Protein AF-0000000080411031 (afdb_homodimer)

Secondary structure (DSSP, 8-state):
--HHHHHHHHHHHHHHTT---EEEE-SSEEEEEEE---TTS---EEEEEEESSSSEEEEEEEEEEEPPTTS-HHHHHHHHHHHHHH-SS-EEEE-TTSEEEEEEEEETTS---HHHHHHHHHHHHHHHHHHHHHHHHHHHH--/--HHHHHHHHHHHHHHTT---EEEE-SSEEEEEEE---TTS---EEEEEEESSSSEEEEEEEEEEEPPTTS-HHHHHHHHHHHHHH-SS-EEEE-TTSEEEEEEEEETTS---HHHHHHHHHHHHHHHHHHHHHHHHHHHH--

Nearest PDB structures (foldseek):
  1s28-assembly1_A  TM=6.704E-01  e=1.302E-03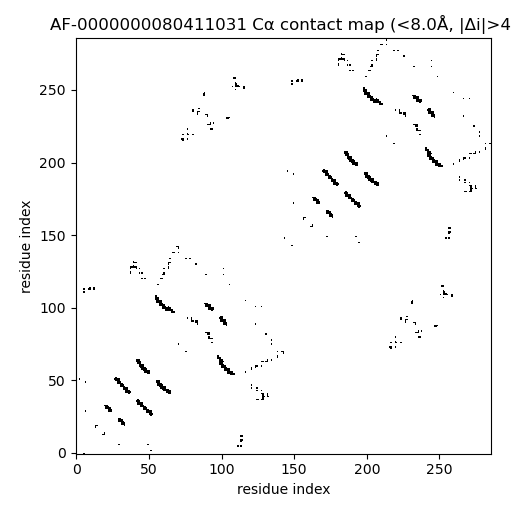  Pseudomonas savastanoi pv. phaseolicola
  3blc-assembly1_A  TM=6.682E-01  e=3.104E+00  Escherichia coli K-12
  3bs6-assembly1_A  TM=3.814E-01  e=1.257E+00  Escherichia coli
  6al2-assembly2_B  TM=3.611E-01  e=1.917E+00  Escherichia coli
  1s28-assembly1_A  TM=6.700E-01  e=1.302E-03  Pseudomonas savastanoi pv. phaseolicola

Foldseek 3Di:
DAQVVQVVQLVVVCVVVVHDWDWDDDPFWIKTWDWDADPLGFTFIWMWIQTNPAQKIKIKRWQLDADDPVDDVVVVVVLQVVLCVVDDFWHWDQDPRRGIMIMGMDRCVVHGDSVVVVVVSVVVSVVSSVSSVVVVVVNVVVD/DAQVVQVVQLVVVCVVVVHDWDWDDDPFWIKTWDWDADPLGFTFIWMWIQTNPAQKIKIKRWQLDADDPVDDVVVVVVLQVVLCVVDDFWHWDQDPRRGIMIMGMDRCVVHGDSVVVVVVSVVVSVVSSVSSVVVVVVNVVVD

Radius of gyration: 19.57 Å; Cα contacts (8 Å, |Δi|>4): 511; chains: 2; bounding box: 50×51×42 Å

pLDDT: mean 96.45, std 3.21, range [69.19, 98.81]

Structure (mmCIF, N/CA/C/O backbone):
data_AF-0000000080411031-model_v1
#
loop_
_entity.id
_entity.type
_entity.pdbx_description
1 polymer 'YbjN domain-containing protein'
#
loop_
_atom_site.group_PDB
_atom_site.id
_atom_site.type_symbol
_atom_site.label_atom_id
_atom_site.label_alt_id
_atom_site.label_comp_id
_atom_site.label_asym_id
_atom_site.label_entity_id
_atom_site.label_seq_id
_atom_site.pdbx_PDB_ins_code
_atom_site.Cartn_x
_atom_site.Cartn_y
_atom_site.Cartn_z
_atom_site.occupancy
_atom_site.B_iso_or_equiv
_atom_site.auth_seq_id
_atom_site.auth_comp_id
_atom_site.auth_asym_id
_atom_site.auth_atom_id
_atom_site.pdbx_PDB_model_num
ATOM 1 N N . MET A 1 1 ? 1.918 24.797 2.49 1 88.94 1 MET A N 1
ATOM 2 C CA . MET A 1 1 ? 3.262 24.828 1.922 1 88.94 1 MET A CA 1
ATOM 3 C C . MET A 1 1 ? 3.234 24.469 0.44 1 88.94 1 MET A C 1
ATOM 5 O O . MET A 1 1 ? 2.531 23.547 0.034 1 88.94 1 MET A O 1
ATOM 9 N N . ASN A 1 2 ? 3.857 25.219 -0.379 1 94.19 2 ASN A N 1
ATOM 10 C CA . ASN A 1 2 ? 3.898 24.891 -1.799 1 94.19 2 ASN A CA 1
ATOM 11 C C . ASN A 1 2 ? 4.98 23.859 -2.102 1 94.19 2 ASN A C 1
ATOM 13 O O . ASN A 1 2 ? 5.691 23.422 -1.198 1 94.19 2 ASN A O 1
ATOM 17 N N . PHE A 1 3 ? 5.07 23.375 -3.336 1 96.81 3 PHE A N 1
ATOM 18 C CA . PHE A 1 3 ? 5.949 22.281 -3.746 1 96.81 3 PHE A CA 1
ATOM 19 C C . PHE A 1 3 ? 7.402 22.609 -3.412 1 96.81 3 PHE A C 1
ATOM 21 O O . PHE A 1 3 ? 8.094 21.797 -2.779 1 96.81 3 PHE A O 1
ATOM 28 N N . GLU A 1 4 ? 7.875 23.75 -3.785 1 96.38 4 GLU A N 1
ATOM 29 C CA . GLU A 1 4 ? 9.266 24.156 -3.574 1 96.38 4 GLU A CA 1
ATOM 30 C C . GLU A 1 4 ? 9.617 24.172 -2.088 1 96.38 4 GLU A C 1
ATOM 32 O O . GLU A 1 4 ? 10.688 23.719 -1.691 1 96.38 4 GLU A O 1
ATOM 37 N N . GLU A 1 5 ? 8.711 24.656 -1.339 1 97.25 5 GLU A N 1
ATOM 38 C CA . GLU A 1 5 ? 8.914 24.719 0.105 1 97.25 5 GLU A CA 1
ATOM 39 C C . GLU A 1 5 ? 9.031 23.328 0.707 1 97.25 5 GLU A C 1
ATOM 41 O O . GLU A 1 5 ? 9.844 23.094 1.609 1 97.25 5 GLU A O 1
ATOM 46 N N . LYS A 1 6 ? 8.18 22.422 0.245 1 97.56 6 LYS A N 1
ATOM 47 C CA . LYS A 1 6 ? 8.219 21.047 0.739 1 97.56 6 LYS A CA 1
ATOM 48 C C . LYS A 1 6 ? 9.562 20.406 0.434 1 97.56 6 LYS A C 1
ATOM 50 O O . LYS A 1 6 ? 10.18 19.797 1.315 1 97.56 6 LYS A O 1
ATOM 55 N N . VAL A 1 7 ? 9.984 20.516 -0.776 1 98.06 7 VAL A N 1
ATOM 56 C CA . VAL A 1 7 ? 11.234 19.906 -1.211 1 98.06 7 VAL A CA 1
ATOM 57 C C . VAL A 1 7 ? 12.398 20.516 -0.443 1 98.06 7 VAL A C 1
ATOM 59 O O . VAL A 1 7 ? 13.281 19.797 0.04 1 98.06 7 VAL A O 1
ATOM 62 N N . GLU A 1 8 ? 12.375 21.844 -0.296 1 97.81 8 GLU A N 1
ATOM 63 C CA . GLU A 1 8 ? 13.445 22.531 0.424 1 97.81 8 GLU A CA 1
ATOM 64 C C . GLU A 1 8 ? 13.461 22.125 1.896 1 97.81 8 GLU A C 1
ATOM 66 O O . GLU A 1 8 ? 14.531 22 2.496 1 97.81 8 GLU A O 1
ATOM 71 N N . SER A 1 9 ? 12.297 22 2.432 1 98.12 9 SER A N 1
ATOM 72 C CA . SER A 1 9 ? 12.211 21.547 3.818 1 98.12 9 SER A CA 1
ATOM 73 C C . SER A 1 9 ? 12.797 20.156 3.99 1 98.12 9 SER A C 1
ATOM 75 O O . SER A 1 9 ? 13.461 19.875 4.988 1 98.12 9 SER A O 1
ATOM 77 N N . PHE A 1 10 ? 12.516 19.297 3.049 1 98.25 10 PHE A N 1
ATOM 78 C CA . PHE A 1 10 ? 13.07 17.938 3.109 1 98.25 10 PHE A CA 1
ATOM 79 C C . PHE A 1 10 ? 14.586 17.969 2.982 1 98.25 10 PHE A C 1
ATOM 81 O O . PHE A 1 10 ? 15.289 17.312 3.744 1 98.25 10 PHE A O 1
ATOM 88 N N . LYS A 1 11 ? 15.078 18.75 2.078 1 97.38 11 LYS A N 1
ATOM 89 C CA . LYS A 1 11 ? 16.516 18.906 1.886 1 97.38 11 LYS A CA 1
ATOM 90 C C . LYS A 1 11 ? 17.203 19.391 3.166 1 97.38 11 LYS A C 1
ATOM 92 O O . LYS A 1 11 ? 18.266 18.875 3.539 1 97.38 11 LYS A O 1
ATOM 97 N N . ALA A 1 12 ? 16.594 20.328 3.748 1 97.62 12 ALA A N 1
ATOM 98 C CA . ALA A 1 12 ? 17.141 20.875 4.98 1 97.62 12 ALA A CA 1
ATOM 99 C C . ALA A 1 12 ? 17.219 19.812 6.074 1 97.62 12 ALA A C 1
ATOM 101 O O . ALA A 1 12 ? 18.203 19.75 6.816 1 97.62 12 ALA A O 1
ATOM 102 N N . LEU A 1 13 ? 16.188 19.016 6.164 1 98.06 13 LEU A N 1
ATOM 103 C CA . LEU A 1 13 ? 16.156 17.969 7.168 1 98.06 13 LEU A CA 1
ATOM 104 C C . LEU A 1 13 ? 17.281 16.953 6.93 1 98.06 13 LEU A C 1
ATOM 106 O O . LEU A 1 13 ? 17.984 16.562 7.867 1 98.06 13 LEU A O 1
ATOM 110 N N . VAL A 1 14 ? 17.391 16.469 5.684 1 96.25 14 VAL A N 1
ATOM 111 C CA . VAL A 1 14 ? 18.375 15.445 5.379 1 96.25 14 VAL A CA 1
ATOM 112 C C . VAL A 1 14 ? 19.781 15.992 5.605 1 96.25 14 VAL A C 1
ATOM 114 O O . VAL A 1 14 ? 20.672 15.273 6.055 1 96.25 14 VAL A O 1
ATOM 117 N N . ALA A 1 15 ? 20 17.266 5.301 1 95.62 15 ALA A N 1
ATOM 118 C CA . ALA A 1 15 ? 21.266 17.922 5.59 1 95.62 15 ALA A CA 1
ATOM 119 C C . ALA A 1 15 ? 21.531 17.984 7.094 1 95.62 15 ALA A C 1
ATOM 121 O O . ALA A 1 15 ? 22.641 17.703 7.547 1 95.62 15 ALA A O 1
ATOM 122 N N . GLU A 1 16 ? 20.562 18.328 7.789 1 97.06 16 GLU A N 1
ATOM 123 C CA . GLU A 1 16 ? 20.656 18.406 9.242 1 97.06 16 GLU A CA 1
ATOM 124 C C . GLU A 1 16 ? 21.047 17.047 9.836 1 97.06 16 GLU A C 1
ATOM 126 O O . GLU A 1 16 ? 21.781 16.984 10.828 1 97.06 16 GLU A O 1
ATOM 131 N N . ARG A 1 17 ? 20.547 16.031 9.25 1 95.31 17 ARG A N 1
ATOM 132 C CA . ARG A 1 17 ? 20.797 14.68 9.742 1 95.31 17 ARG A CA 1
ATOM 133 C C . ARG A 1 17 ? 22.062 14.102 9.133 1 95.31 17 ARG A C 1
ATOM 135 O O . ARG A 1 17 ? 22.375 12.922 9.328 1 95.31 17 ARG A O 1
ATOM 142 N N . ASN A 1 18 ? 22.781 14.812 8.32 1 94.75 18 ASN A N 1
ATOM 143 C CA . ASN A 1 18 ? 24.031 14.422 7.668 1 94.75 18 ASN A CA 1
ATOM 144 C C . ASN A 1 18 ? 23.844 13.188 6.789 1 94.75 18 ASN A C 1
ATOM 146 O O . ASN A 1 18 ? 24.688 12.289 6.781 1 94.75 18 ASN A O 1
ATOM 150 N N . MET A 1 19 ? 22.656 13.156 6.168 1 94.19 19 MET A N 1
ATOM 151 C CA . MET A 1 19 ? 22.391 12.094 5.207 1 94.19 19 MET A CA 1
ATOM 152 C C . MET A 1 19 ? 22.719 12.539 3.789 1 94.19 19 MET A C 1
ATOM 154 O O . MET A 1 19 ? 22.594 13.727 3.459 1 94.19 19 MET A O 1
ATOM 158 N N . THR A 1 20 ? 23.188 11.625 3.057 1 91.62 20 THR A N 1
ATOM 159 C CA . THR A 1 20 ? 23.578 11.945 1.692 1 91.62 20 THR A CA 1
ATOM 160 C C . THR A 1 20 ? 22.625 11.32 0.685 1 91.62 20 THR A C 1
ATOM 162 O O . THR A 1 20 ? 22.453 10.102 0.65 1 91.62 20 THR A O 1
ATOM 165 N N . PHE A 1 21 ? 21.969 12.102 -0.071 1 96.31 21 PHE A N 1
ATOM 166 C CA . PHE A 1 21 ? 21.109 11.688 -1.171 1 96.31 21 PHE A CA 1
ATOM 167 C C . PHE A 1 21 ? 21.594 12.258 -2.492 1 96.31 21 PHE A C 1
ATOM 169 O O . PHE A 1 21 ? 22.094 13.391 -2.541 1 96.31 21 PHE A O 1
ATOM 176 N N . LYS A 1 22 ? 21.562 11.414 -3.449 1 97.56 22 LYS A N 1
ATOM 177 C CA . LYS A 1 22 ? 21.672 11.961 -4.801 1 97.56 22 LYS A CA 1
ATOM 178 C C . LYS A 1 22 ? 20.344 12.578 -5.246 1 97.56 22 LYS A C 1
ATOM 180 O O . LYS A 1 22 ? 19.312 11.906 -5.262 1 97.56 22 LYS A O 1
ATOM 185 N N . GLU A 1 23 ? 20.375 13.766 -5.566 1 97.62 23 GLU A N 1
ATOM 186 C CA . GLU A 1 23 ? 19.172 14.477 -6 1 97.62 23 GLU A CA 1
ATOM 187 C C . GLU A 1 23 ? 19.078 14.523 -7.52 1 97.62 23 GLU A C 1
ATOM 189 O O . GLU A 1 23 ? 20.078 14.719 -8.203 1 97.62 23 GLU A O 1
ATOM 194 N N . SER A 1 24 ? 17.938 14.266 -7.98 1 98 24 SER A N 1
ATOM 195 C CA . SER A 1 24 ? 17.672 14.422 -9.406 1 98 24 SER A CA 1
ATOM 196 C C . SER A 1 24 ? 16.312 15.062 -9.648 1 98 24 SER A C 1
ATOM 198 O O . SER A 1 24 ? 15.438 15.023 -8.781 1 98 24 SER A O 1
ATOM 200 N N . GLU A 1 25 ? 16.203 15.727 -10.836 1 97.25 25 GLU A N 1
ATOM 201 C CA . GLU A 1 25 ? 14.953 16.406 -11.188 1 97.25 25 GLU A CA 1
ATOM 202 C C . GLU A 1 25 ? 14.539 16.094 -12.625 1 97.25 25 GLU A C 1
ATOM 204 O O . GLU A 1 25 ? 15.383 16.062 -13.523 1 97.25 25 GLU A O 1
ATOM 209 N N . THR A 1 26 ? 13.383 15.758 -12.742 1 97.25 26 THR A N 1
ATOM 210 C CA . THR A 1 26 ? 12.773 15.625 -14.062 1 97.25 26 THR A CA 1
ATOM 211 C C . THR A 1 26 ? 11.641 16.625 -14.242 1 97.25 26 THR A C 1
ATOM 213 O O . THR A 1 26 ? 11.422 17.484 -13.383 1 97.25 26 THR A O 1
ATOM 216 N N . GLU A 1 27 ? 10.93 16.516 -15.344 1 97.19 27 GLU A N 1
ATOM 217 C CA . GLU A 1 27 ? 9.789 17.391 -15.602 1 97.19 27 GLU A CA 1
ATOM 218 C C . GLU A 1 27 ? 8.664 17.141 -14.602 1 97.19 27 GLU A C 1
ATOM 220 O O . GLU A 1 27 ? 7.914 18.062 -14.266 1 97.19 27 GLU A O 1
ATOM 225 N N . THR A 1 28 ? 8.727 15.906 -14.008 1 97.44 28 THR A N 1
ATOM 226 C CA . THR A 1 28 ? 7.539 15.555 -13.234 1 97.44 28 THR A CA 1
ATOM 227 C C . THR A 1 28 ? 7.895 15.328 -11.766 1 97.44 28 THR A C 1
ATOM 229 O O . THR A 1 28 ? 7.02 15.336 -10.898 1 97.44 28 THR A O 1
ATOM 232 N N . HIS A 1 29 ? 9.188 15.109 -11.469 1 98.31 29 HIS A N 1
ATOM 233 C CA . HIS A 1 29 ? 9.516 14.742 -10.102 1 98.31 29 HIS A CA 1
ATOM 234 C C . HIS A 1 29 ? 10.844 15.367 -9.664 1 98.31 29 HIS A C 1
ATOM 236 O O . HIS A 1 29 ? 11.695 15.664 -10.508 1 98.31 29 HIS A O 1
ATOM 242 N N . VAL A 1 30 ? 10.898 15.617 -8.422 1 98.69 30 VAL A N 1
ATOM 243 C CA . VAL A 1 30 ? 12.188 15.727 -7.738 1 98.69 30 VAL A CA 1
ATOM 244 C C . VAL A 1 30 ? 12.438 14.469 -6.906 1 98.69 30 VAL A C 1
ATOM 246 O O . VAL A 1 30 ? 11.594 14.078 -6.09 1 98.69 30 VAL A O 1
ATOM 249 N N . THR A 1 31 ? 13.531 13.875 -7.113 1 98.62 31 THR A N 1
ATOM 250 C CA . THR A 1 31 ? 13.789 12.57 -6.508 1 98.62 31 THR A CA 1
ATOM 251 C C . THR A 1 31 ? 15.078 12.602 -5.688 1 98.62 31 THR A C 1
ATOM 253 O O . THR A 1 31 ? 16.047 13.242 -6.082 1 98.62 31 THR A O 1
ATOM 256 N N . PHE A 1 32 ? 15.055 11.953 -4.59 1 98.44 32 PHE A N 1
ATOM 257 C CA . PHE A 1 32 ? 16.203 11.719 -3.721 1 98.44 32 PHE A CA 1
ATOM 258 C C . PHE A 1 32 ? 16.516 10.227 -3.637 1 98.44 32 PHE A C 1
ATOM 260 O O . PHE A 1 32 ? 15.656 9.422 -3.291 1 98.44 32 PHE A O 1
ATOM 267 N N . LEU A 1 33 ? 17.766 9.867 -3.949 1 97.81 33 LEU A N 1
ATOM 268 C CA . LEU A 1 33 ? 18.172 8.469 -3.984 1 97.81 33 LEU A CA 1
ATOM 269 C C . LEU A 1 33 ? 19.344 8.219 -3.037 1 97.81 33 LEU A C 1
ATOM 271 O O . LEU A 1 33 ? 20.266 9.039 -2.953 1 97.81 33 LEU A O 1
ATOM 275 N N . THR A 1 34 ? 19.25 7.219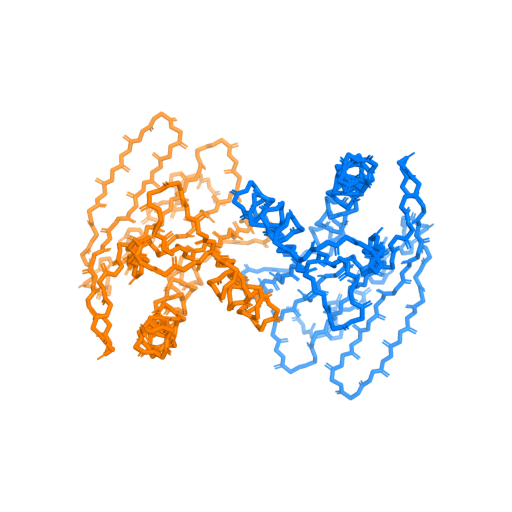 -2.301 1 96 34 THR A N 1
ATOM 276 C CA . THR A 1 34 ? 20.406 6.738 -1.544 1 96 34 THR A CA 1
ATOM 277 C C . THR A 1 34 ? 20.469 5.211 -1.556 1 96 34 THR A C 1
ATOM 279 O O . THR A 1 34 ? 19.484 4.551 -1.898 1 96 34 THR A O 1
ATOM 282 N N . ARG A 1 35 ? 21.625 4.66 -1.421 1 94.31 35 ARG A N 1
ATOM 283 C CA . ARG A 1 35 ? 21.828 3.219 -1.318 1 94.31 35 ARG A CA 1
ATOM 284 C C . ARG A 1 35 ? 22.484 2.855 0.011 1 94.31 35 ARG A C 1
ATOM 286 O O . ARG A 1 35 ? 23.453 3.49 0.426 1 94.31 35 ARG A O 1
ATOM 293 N N . GLU A 1 36 ? 21.828 2.037 0.648 1 87.81 36 GLU A N 1
ATOM 294 C CA . GLU A 1 36 ? 22.391 1.517 1.891 1 87.81 36 GLU A CA 1
ATOM 295 C C . GLU A 1 36 ? 22.281 -0.005 1.95 1 87.81 36 GLU A C 1
ATOM 297 O O . GLU A 1 36 ? 21.438 -0.598 1.278 1 87.81 36 GLU A O 1
ATOM 302 N N . THR A 1 37 ? 23.25 -0.579 2.676 1 93 37 THR A N 1
ATOM 303 C CA . THR A 1 37 ? 23.203 -2.02 2.895 1 93 37 THR A CA 1
ATOM 304 C C . THR A 1 37 ? 22.484 -2.348 4.207 1 93 37 THR A C 1
ATOM 306 O O . THR A 1 37 ? 22.766 -1.731 5.238 1 93 37 THR A O 1
ATOM 309 N N . THR A 1 38 ? 21.531 -3.299 4.086 1 92.62 38 THR A N 1
ATOM 310 C CA . THR A 1 38 ? 20.812 -3.707 5.285 1 92.62 38 THR A CA 1
ATOM 311 C C . THR A 1 38 ? 21.609 -4.746 6.07 1 92.62 38 THR A C 1
ATOM 313 O O . THR A 1 38 ? 22.625 -5.25 5.586 1 92.62 38 THR A O 1
ATOM 316 N N . LYS A 1 39 ? 21.109 -5.102 7.234 1 91.44 39 LYS A N 1
ATOM 317 C CA . LYS A 1 39 ? 21.75 -6.074 8.102 1 91.44 39 LYS A CA 1
ATOM 318 C C . LYS A 1 39 ? 21.828 -7.445 7.438 1 91.44 39 LYS A C 1
ATOM 320 O O . LYS A 1 39 ? 22.812 -8.164 7.59 1 91.44 39 LYS A O 1
ATOM 325 N N . SER A 1 40 ? 20.797 -7.805 6.68 1 91.06 40 SER A N 1
ATOM 326 C CA . SER A 1 40 ? 20.75 -9.117 6.039 1 91.06 40 SER A CA 1
ATOM 327 C C . SER A 1 40 ? 21.531 -9.125 4.734 1 91.06 40 SER A C 1
ATOM 329 O O . SER A 1 40 ? 21.641 -10.156 4.066 1 91.06 40 SER A O 1
ATOM 331 N N . GLY A 1 41 ? 22.062 -7.961 4.332 1 90.94 41 GLY A N 1
ATOM 332 C CA . GLY A 1 41 ? 22.906 -7.891 3.15 1 90.94 41 GLY A CA 1
ATOM 333 C C . GLY A 1 41 ? 22.188 -7.355 1.93 1 90.94 41 GLY A C 1
ATOM 334 O O . GLY A 1 41 ? 22.781 -7.234 0.855 1 90.94 41 GLY A O 1
ATOM 335 N N . ALA A 1 42 ? 20.922 -7.039 2.078 1 91.38 42 ALA A N 1
ATOM 336 C CA . ALA A 1 42 ? 20.219 -6.391 0.975 1 91.38 42 ALA A CA 1
ATOM 337 C C . ALA A 1 42 ? 20.812 -5.02 0.672 1 91.38 42 ALA A C 1
ATOM 339 O O . ALA A 1 42 ? 21.25 -4.312 1.582 1 91.38 42 ALA A O 1
ATOM 340 N N . GLN A 1 43 ? 20.844 -4.602 -0.613 1 93.5 43 GLN A N 1
ATOM 341 C CA . GLN A 1 43 ? 21.312 -3.283 -1.022 1 93.5 43 GLN A CA 1
ATOM 342 C C . GLN A 1 43 ? 20.266 -2.559 -1.854 1 93.5 43 GLN A C 1
ATOM 344 O O . GLN A 1 43 ? 20.531 -2.141 -2.982 1 93.5 43 GLN A O 1
ATOM 349 N N . PRO A 1 44 ? 19.141 -2.352 -1.242 1 96.62 44 PRO A N 1
ATOM 350 C CA . PRO A 1 44 ? 18.125 -1.65 -2.016 1 96.62 44 PRO A CA 1
ATOM 351 C C . PRO A 1 44 ? 18.5 -0.204 -2.328 1 96.62 44 PRO A C 1
ATOM 353 O O . PRO A 1 44 ? 19.25 0.417 -1.572 1 96.62 44 PRO A O 1
ATOM 356 N N . VAL A 1 45 ? 18.047 0.275 -3.459 1 96.56 45 VAL A N 1
ATOM 357 C CA . VAL A 1 45 ? 18.078 1.708 -3.734 1 96.56 45 VAL A CA 1
ATOM 358 C C . VAL A 1 45 ? 16.844 2.371 -3.121 1 96.56 45 VAL A C 1
ATOM 360 O O . VAL A 1 45 ? 15.711 2.096 -3.531 1 96.56 45 VAL A O 1
ATOM 363 N N . MET A 1 46 ? 17.078 3.236 -2.139 1 97.25 46 MET A N 1
ATOM 364 C CA . MET A 1 46 ? 15.977 3.998 -1.548 1 97.25 46 MET A CA 1
ATOM 365 C C . MET A 1 46 ? 15.68 5.25 -2.367 1 97.25 46 MET A C 1
ATOM 367 O O . MET A 1 46 ? 16.578 6.035 -2.66 1 97.25 46 MET A O 1
ATOM 371 N N . ILE A 1 47 ? 14.43 5.391 -2.717 1 98.12 47 ILE A N 1
ATOM 372 C CA . ILE A 1 47 ? 14.016 6.504 -3.561 1 98.12 47 ILE A CA 1
ATOM 373 C C . ILE A 1 47 ? 12.867 7.262 -2.887 1 98.12 47 ILE A C 1
ATOM 375 O O . ILE A 1 47 ? 11.883 6.66 -2.465 1 98.12 47 ILE A O 1
ATOM 379 N N . ILE A 1 48 ? 12.992 8.477 -2.748 1 98.5 48 ILE A N 1
ATOM 380 C CA . ILE A 1 48 ? 11.93 9.391 -2.352 1 98.5 48 ILE A CA 1
ATOM 381 C C . ILE A 1 48 ? 11.633 10.367 -3.486 1 98.5 48 ILE A C 1
ATOM 383 O O . ILE A 1 48 ? 12.5 11.156 -3.871 1 98.5 48 ILE A O 1
ATOM 387 N N . ALA A 1 49 ? 10.445 10.312 -3.998 1 98.56 49 ALA A N 1
ATOM 388 C CA . ALA A 1 49 ? 10.102 11.125 -5.16 1 98.56 49 ALA A CA 1
ATOM 389 C C . ALA A 1 49 ? 8.93 12.055 -4.852 1 98.56 49 ALA A C 1
ATOM 391 O O . ALA A 1 49 ? 7.84 11.586 -4.5 1 98.56 49 ALA A O 1
ATOM 392 N N . PHE A 1 50 ? 9.148 13.344 -4.984 1 98.69 50 PHE A N 1
ATOM 393 C CA . PHE A 1 50 ? 8.094 14.336 -4.867 1 98.69 50 PHE A CA 1
ATOM 394 C C . PHE A 1 50 ? 7.484 14.648 -6.234 1 98.69 50 PHE A C 1
ATOM 396 O O . PHE A 1 50 ? 8.203 15 -7.172 1 98.69 50 PHE A O 1
ATOM 403 N N . ASN A 1 51 ? 6.227 14.477 -6.301 1 98.06 51 ASN A N 1
ATOM 404 C CA . ASN A 1 51 ? 5.527 14.727 -7.559 1 98.06 51 ASN A CA 1
ATOM 405 C C . ASN A 1 51 ? 5.223 16.219 -7.742 1 98.06 51 ASN A C 1
ATOM 407 O O . ASN A 1 51 ? 4.688 16.859 -6.84 1 98.06 51 ASN A O 1
ATOM 411 N N . LYS A 1 52 ? 5.543 16.766 -8.906 1 97 52 LYS A N 1
ATOM 412 C CA . LYS A 1 52 ? 5.375 18.188 -9.172 1 97 52 LYS A CA 1
ATOM 413 C C . LYS A 1 52 ? 3.908 18.531 -9.43 1 97 52 LYS A C 1
ATOM 415 O O . LYS A 1 52 ? 3.496 19.672 -9.273 1 97 52 LYS A O 1
ATOM 420 N N . LYS A 1 53 ? 3.123 17.562 -9.883 1 96.56 53 LYS A N 1
ATOM 421 C CA . LYS A 1 53 ? 1.769 17.812 -10.359 1 96.56 53 LYS A CA 1
ATOM 422 C C . LYS A 1 53 ? 0.73 17.375 -9.328 1 96.56 53 LYS A C 1
ATOM 424 O O . LYS A 1 53 ? -0.399 17.875 -9.328 1 96.56 53 LYS A O 1
ATOM 429 N N . THR A 1 54 ? 1.083 16.344 -8.539 1 95.25 54 THR A N 1
ATOM 430 C CA . THR A 1 54 ? 0.178 15.852 -7.504 1 95.25 54 THR A CA 1
ATOM 431 C C . THR A 1 54 ? 0.762 16.094 -6.117 1 95.25 54 THR A C 1
ATOM 433 O O . THR A 1 54 ? 1.919 16.5 -5.984 1 95.25 54 THR A O 1
ATOM 436 N N . THR A 1 55 ? -0.07 15.93 -5.094 1 94.81 55 THR A N 1
ATOM 437 C CA . THR A 1 55 ? 0.35 16.172 -3.715 1 94.81 55 THR A CA 1
ATOM 438 C C . THR A 1 55 ? 0.754 14.859 -3.041 1 94.81 55 THR A C 1
ATOM 440 O O . THR 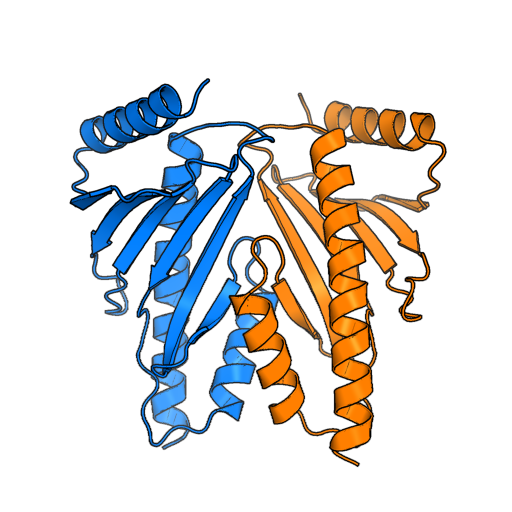A 1 55 ? 0.308 14.562 -1.931 1 94.81 55 THR A O 1
ATOM 443 N N . ASP A 1 56 ? 1.573 14.078 -3.643 1 96.88 56 ASP A N 1
ATOM 444 C CA . ASP A 1 56 ? 2.018 12.828 -3.027 1 96.88 56 ASP A CA 1
ATOM 445 C C . ASP A 1 56 ? 3.541 12.719 -3.049 1 96.88 56 ASP A C 1
ATOM 447 O O . ASP A 1 56 ? 4.203 13.359 -3.863 1 96.88 56 ASP A O 1
ATOM 451 N N . ALA A 1 57 ? 4.078 12.102 -2.158 1 98.12 57 ALA A N 1
ATOM 452 C CA . ALA A 1 57 ? 5.445 11.586 -2.162 1 98.12 57 ALA A CA 1
ATOM 453 C C . ALA A 1 57 ? 5.461 10.07 -2.357 1 98.12 57 ALA A C 1
ATOM 455 O O . ALA A 1 57 ? 4.754 9.336 -1.656 1 98.12 57 ALA A O 1
ATOM 456 N N . GLU A 1 58 ? 6.219 9.641 -3.326 1 98.19 58 GLU A N 1
ATOM 457 C CA . GLU A 1 58 ? 6.371 8.211 -3.584 1 98.19 58 GLU A CA 1
ATOM 458 C C . GLU A 1 58 ? 7.695 7.691 -3.041 1 98.19 58 GLU A C 1
ATOM 460 O O . GLU A 1 58 ? 8.742 8.297 -3.258 1 98.19 58 GLU A O 1
ATOM 465 N N . LEU A 1 59 ? 7.641 6.617 -2.293 1 98.44 59 LEU A N 1
ATOM 466 C CA . LEU A 1 59 ? 8.812 5.984 -1.699 1 98.44 59 LEU A CA 1
ATOM 467 C C . LEU A 1 59 ? 9.016 4.582 -2.264 1 98.44 59 LEU A C 1
ATOM 469 O O . LEU A 1 59 ? 8.055 3.832 -2.434 1 98.44 59 LEU A O 1
ATOM 473 N N . TYR A 1 60 ? 10.281 4.289 -2.529 1 98 60 TYR A N 1
ATOM 474 C CA . TYR A 1 60 ? 10.609 2.955 -3.016 1 98 60 TYR A CA 1
ATOM 475 C C . TYR A 1 60 ? 11.859 2.416 -2.328 1 98 60 TYR A C 1
ATOM 477 O O . TYR A 1 60 ? 12.781 3.176 -2.01 1 98 60 TYR A O 1
ATOM 485 N N . ALA A 1 61 ? 11.883 1.197 -2.037 1 97.88 61 ALA A N 1
ATOM 486 C CA . ALA A 1 61 ? 13.086 0.382 -1.914 1 97.88 61 ALA A CA 1
ATOM 487 C C . ALA A 1 61 ? 13.227 -0.575 -3.096 1 97.88 61 ALA A C 1
ATOM 489 O O . ALA A 1 61 ? 12.641 -1.66 -3.094 1 97.88 61 ALA A O 1
ATOM 490 N N . ALA A 1 62 ? 13.977 -0.159 -4.043 1 97 62 ALA A N 1
ATOM 491 C CA . ALA A 1 62 ? 14.102 -0.925 -5.281 1 97 62 ALA A CA 1
ATOM 492 C C . ALA A 1 62 ? 15.227 -1.955 -5.172 1 97 62 ALA A C 1
ATOM 494 O O . ALA A 1 62 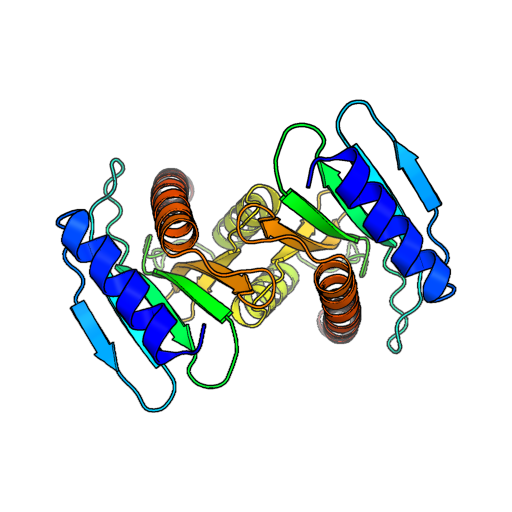? 16.219 -1.731 -4.477 1 97 62 ALA A O 1
ATOM 495 N N . THR A 1 63 ? 15.055 -3.076 -5.906 1 96.56 63 THR A N 1
ATOM 496 C CA . THR A 1 63 ? 16.062 -4.137 -6.012 1 96.56 63 THR A CA 1
ATOM 497 C C . THR A 1 63 ? 16.453 -4.652 -4.633 1 96.56 63 THR A C 1
ATOM 499 O O . THR A 1 63 ? 17.625 -4.777 -4.324 1 96.56 63 THR A O 1
ATOM 502 N N . VAL A 1 64 ? 15.453 -4.887 -3.834 1 98.12 64 VAL A N 1
ATOM 503 C CA . VAL A 1 64 ? 15.688 -5.484 -2.523 1 98.12 64 VAL A CA 1
ATOM 504 C C . VAL A 1 64 ? 16.422 -6.809 -2.684 1 98.12 64 VAL A C 1
ATOM 506 O O . VAL A 1 64 ? 17.375 -7.094 -1.947 1 98.12 64 VAL A O 1
ATOM 509 N N . THR A 1 65 ? 15.984 -7.609 -3.588 1 97.88 65 THR A N 1
ATOM 510 C CA . THR A 1 65 ? 16.625 -8.852 -4.004 1 97.88 65 THR A CA 1
ATOM 511 C C . THR A 1 65 ? 16.203 -9.219 -5.426 1 97.88 65 THR A C 1
ATOM 513 O O . THR A 1 65 ? 15.156 -8.789 -5.902 1 97.88 65 THR A O 1
ATOM 516 N N . HIS A 1 66 ? 17.062 -9.984 -6.098 1 97.88 66 HIS A N 1
ATOM 517 C CA . HIS A 1 66 ? 16.781 -10.531 -7.418 1 97.88 66 HIS A CA 1
ATOM 518 C C . HIS A 1 66 ? 16.359 -11.992 -7.328 1 97.88 66 HIS A C 1
ATOM 520 O O . HIS A 1 66 ? 17.031 -12.805 -6.68 1 97.88 66 HIS A O 1
ATOM 526 N N . VAL A 1 67 ? 15.203 -12.273 -7.902 1 98.25 67 VAL A N 1
ATOM 527 C CA . VAL A 1 67 ? 14.719 -13.656 -7.91 1 98.25 67 VAL A CA 1
ATOM 528 C C . VAL A 1 67 ? 15.484 -14.461 -8.961 1 98.25 67 VAL A C 1
ATOM 530 O O . VAL A 1 67 ? 15.43 -14.148 -10.156 1 98.25 67 VAL A O 1
ATOM 533 N N . PRO A 1 68 ? 16.125 -15.531 -8.516 1 97.31 68 PRO A N 1
ATOM 534 C CA . PRO A 1 68 ? 16.875 -16.344 -9.484 1 97.31 68 PRO A CA 1
ATOM 535 C C . PRO A 1 68 ? 15.977 -16.969 -10.539 1 97.31 68 PRO A C 1
ATOM 537 O O . PRO A 1 68 ? 14.82 -17.297 -10.258 1 97.31 68 PRO A O 1
ATOM 540 N N . ASP A 1 69 ? 16.547 -17.281 -11.68 1 95.38 69 ASP A N 1
ATOM 541 C CA . ASP A 1 69 ? 15.805 -17.828 -12.805 1 95.38 69 ASP A CA 1
ATOM 542 C C . ASP A 1 69 ? 15.242 -19.203 -12.477 1 95.38 69 ASP A C 1
ATOM 544 O O . ASP A 1 69 ? 14.188 -19.594 -13 1 95.38 69 ASP A O 1
ATOM 548 N N . TYR A 1 70 ? 15.938 -19.906 -11.641 1 95.19 70 TYR A N 1
ATOM 549 C CA . TYR A 1 70 ? 15.547 -21.281 -11.367 1 95.19 70 TYR A CA 1
ATOM 550 C C . TYR A 1 70 ? 14.375 -21.344 -10.391 1 95.19 70 TYR A C 1
ATOM 552 O O . TYR A 1 70 ? 13.75 -22.391 -10.219 1 95.19 70 TYR A O 1
ATOM 560 N N . VAL A 1 71 ? 14.023 -20.25 -9.766 1 96.75 71 VAL A N 1
ATOM 561 C CA . VAL A 1 71 ? 12.914 -20.203 -8.82 1 96.75 71 VAL A CA 1
ATOM 562 C C . VAL A 1 71 ? 11.617 -19.875 -9.562 1 96.75 71 VAL A C 1
ATOM 564 O O . VAL A 1 71 ? 11.539 -18.875 -10.281 1 96.75 71 VAL A O 1
ATOM 567 N N . GLU A 1 72 ? 10.656 -20.688 -9.352 1 95.88 72 GLU A N 1
ATOM 568 C CA . GLU A 1 72 ? 9.352 -20.469 -9.977 1 95.88 72 GLU A CA 1
ATOM 569 C C . GLU A 1 72 ? 8.633 -19.281 -9.359 1 95.88 72 GLU A C 1
ATOM 571 O O . GLU A 1 72 ? 8.898 -18.906 -8.211 1 95.88 72 GLU A O 1
ATOM 576 N N . ASP A 1 73 ? 7.656 -18.734 -10.125 1 96.56 73 ASP A N 1
ATOM 577 C CA . ASP A 1 73 ? 6.984 -17.516 -9.703 1 96.56 73 ASP A CA 1
ATOM 578 C C . ASP A 1 73 ? 6.047 -17.781 -8.523 1 96.56 73 ASP A C 1
ATOM 580 O O . ASP A 1 73 ? 5.914 -16.938 -7.633 1 96.56 73 ASP A O 1
ATOM 584 N N . LEU A 1 74 ? 5.434 -18.906 -8.531 1 97.44 74 LEU A N 1
ATOM 585 C CA . LEU A 1 74 ? 4.336 -19.141 -7.594 1 97.44 74 LEU A CA 1
ATOM 586 C C . LEU A 1 74 ? 4.809 -19 -6.152 1 97.44 74 LEU A C 1
ATOM 588 O O . LEU A 1 74 ? 4.199 -18.266 -5.367 1 97.44 74 LEU A O 1
ATOM 592 N N . PRO A 1 75 ? 5.945 -19.594 -5.746 1 97.75 75 PRO A N 1
ATOM 593 C CA . PRO A 1 75 ? 6.383 -19.406 -4.359 1 97.75 75 PRO A CA 1
ATOM 594 C C . PRO A 1 75 ? 6.738 -17.953 -4.051 1 97.75 75 PRO A C 1
ATOM 596 O O . PRO A 1 75 ? 6.535 -17.484 -2.926 1 97.75 75 PRO A O 1
ATOM 599 N N . ILE A 1 76 ? 7.246 -17.203 -4.996 1 98.44 76 ILE A N 1
ATOM 600 C CA . ILE A 1 76 ? 7.621 -15.805 -4.824 1 98.44 76 ILE A CA 1
ATOM 601 C C . ILE A 1 76 ? 6.367 -14.961 -4.629 1 98.44 76 ILE A C 1
ATOM 603 O O . ILE A 1 76 ? 6.277 -14.18 -3.676 1 98.44 76 ILE A O 1
ATOM 607 N N . LEU A 1 77 ? 5.414 -15.219 -5.48 1 98.62 77 LEU A N 1
ATOM 608 C CA . LEU A 1 77 ? 4.195 -14.414 -5.438 1 98.62 77 LEU A CA 1
ATOM 609 C C . LEU A 1 77 ? 3.385 -14.719 -4.184 1 98.62 77 LEU A C 1
ATOM 611 O O . LEU A 1 77 ? 2.725 -13.836 -3.635 1 98.62 77 LEU A O 1
ATOM 615 N N . ASN A 1 78 ? 3.459 -15.938 -3.709 1 98.38 78 ASN A N 1
ATOM 616 C CA . ASN A 1 78 ? 2.846 -16.266 -2.426 1 98.38 78 ASN A CA 1
ATOM 617 C C . ASN A 1 78 ? 3.488 -15.492 -1.28 1 98.38 78 ASN A C 1
ATOM 619 O O . ASN A 1 78 ? 2.789 -14.961 -0.416 1 98.38 78 ASN A O 1
ATOM 623 N N . ALA A 1 79 ? 4.758 -15.469 -1.302 1 98.5 79 ALA A N 1
ATOM 624 C CA . ALA A 1 79 ? 5.48 -14.742 -0.264 1 98.5 79 ALA A CA 1
ATOM 625 C C . ALA A 1 79 ? 5.129 -13.258 -0.298 1 98.5 79 ALA A C 1
ATOM 627 O O . ALA A 1 79 ? 4.879 -12.648 0.746 1 98.5 79 ALA A O 1
ATOM 628 N N . LEU A 1 80 ? 5.109 -12.688 -1.51 1 98.81 80 LEU A N 1
ATOM 629 C CA . LEU A 1 80 ? 4.789 -11.2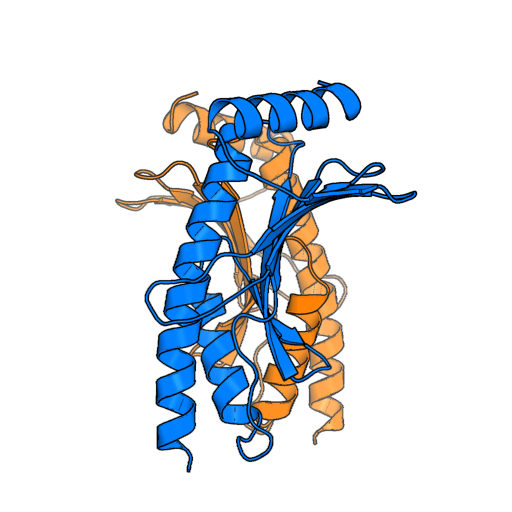66 -1.642 1 98.81 80 LEU A CA 1
ATOM 630 C C . LEU A 1 80 ? 3.359 -10.992 -1.188 1 98.81 80 LEU A C 1
ATOM 632 O O . LEU A 1 80 ? 3.094 -9.961 -0.557 1 98.81 80 LEU A O 1
ATOM 636 N N . ASN A 1 81 ? 2.455 -11.867 -1.503 1 98.81 81 ASN A N 1
ATOM 637 C CA . ASN A 1 81 ? 1.084 -11.734 -1.022 1 98.81 81 ASN A CA 1
ATOM 638 C C . ASN A 1 81 ? 1.02 -11.766 0.502 1 98.81 81 ASN A C 1
ATOM 640 O O . ASN A 1 81 ? 0.25 -11.016 1.107 1 98.81 81 ASN A O 1
ATOM 644 N N . GLU A 1 82 ? 1.83 -12.594 1.133 1 98.38 82 GLU A N 1
ATOM 645 C CA . GLU A 1 82 ? 1.879 -12.648 2.59 1 98.38 82 GLU A CA 1
ATOM 646 C C . GLU A 1 82 ? 2.416 -11.344 3.174 1 98.38 82 GLU A C 1
ATOM 648 O O . GLU A 1 82 ? 1.856 -10.812 4.137 1 98.38 82 GLU A O 1
ATOM 653 N N . PHE A 1 83 ? 3.453 -10.836 2.592 1 98.56 83 PHE A N 1
ATOM 654 C CA . PHE A 1 83 ? 3.988 -9.555 3.035 1 98.56 83 PHE A CA 1
ATOM 655 C C . PHE A 1 83 ? 2.949 -8.453 2.885 1 98.56 83 PHE A C 1
ATOM 657 O O . PHE A 1 83 ? 2.787 -7.617 3.779 1 98.56 83 PHE A O 1
ATOM 664 N N . ASN A 1 84 ? 2.248 -8.484 1.748 1 98.5 84 ASN A N 1
ATOM 665 C CA . ASN A 1 84 ? 1.261 -7.445 1.47 1 98.5 84 ASN A CA 1
ATOM 666 C C . ASN A 1 84 ? 0.076 -7.527 2.428 1 98.5 84 ASN A C 1
ATOM 668 O O . ASN A 1 84 ? -0.622 -6.535 2.645 1 98.5 84 ASN A O 1
ATOM 672 N N . GLN A 1 85 ? -0.121 -8.648 3.027 1 97.75 85 GLN A N 1
ATOM 673 C CA . GLN A 1 85 ? -1.145 -8.789 4.055 1 97.75 85 GLN A CA 1
ATOM 674 C C . GLN A 1 85 ? -0.641 -8.289 5.406 1 97.75 85 GLN A C 1
ATOM 676 O O . GLN A 1 85 ? -1.417 -7.766 6.207 1 97.75 85 GLN A O 1
ATOM 681 N N . GLU A 1 86 ? 0.594 -8.414 5.578 1 96.5 86 GLU A N 1
ATOM 682 C CA . GLU A 1 86 ? 1.173 -8.109 6.883 1 96.5 86 GLU A CA 1
ATOM 683 C C . GLU A 1 86 ? 1.59 -6.648 6.973 1 96.5 86 GLU A C 1
ATOM 685 O O . GLU A 1 86 ? 1.391 -6.004 8.008 1 96.5 86 GLU A O 1
ATOM 690 N N . PHE A 1 87 ? 2.178 -6.148 5.91 1 96.69 87 PHE A N 1
ATOM 691 C CA . PHE A 1 87 ? 2.66 -4.77 5.914 1 96.69 87 PHE A CA 1
ATOM 692 C C . PHE A 1 87 ? 1.495 -3.789 5.879 1 96.69 87 PHE A C 1
ATOM 694 O O . PHE A 1 87 ? 0.509 -4.016 5.172 1 96.69 87 PHE A O 1
ATOM 701 N N . LYS A 1 88 ? 1.687 -2.701 6.586 1 93.94 88 LYS A N 1
ATOM 702 C CA . LYS A 1 88 ? 0.609 -1.719 6.66 1 93.94 88 LYS A CA 1
ATOM 703 C C . LYS A 1 88 ? 0.813 -0.601 5.641 1 93.94 88 LYS A C 1
ATOM 705 O O . LYS A 1 88 ? -0.151 -0.102 5.059 1 93.94 88 LYS A O 1
ATOM 710 N N . TYR A 1 89 ? 2.02 -0.3 5.426 1 95.75 89 TYR A N 1
ATOM 711 C CA . TYR A 1 89 ? 2.254 0.942 4.699 1 95.75 89 TYR A CA 1
ATOM 712 C C . TYR A 1 89 ? 2.898 0.666 3.344 1 95.75 89 TYR A C 1
ATOM 714 O O . TYR A 1 89 ? 3 1.562 2.504 1 95.75 89 TYR A O 1
ATOM 722 N N . PHE A 1 90 ? 3.297 -0.577 3.168 1 96.5 90 PHE A N 1
ATOM 723 C CA . PHE A 1 90 ? 4.113 -0.858 1.992 1 96.5 90 PHE A CA 1
ATOM 724 C C . PHE A 1 90 ? 3.477 -1.953 1.144 1 96.5 90 PHE A C 1
ATOM 726 O O . PHE A 1 90 ? 2.809 -2.846 1.67 1 96.5 90 PHE A O 1
ATOM 733 N N . ARG A 1 91 ? 3.732 -1.807 -0.113 1 98 91 ARG A N 1
ATOM 734 C CA . ARG A 1 91 ? 3.453 -2.875 -1.066 1 98 91 ARG A CA 1
ATOM 735 C C . ARG A 1 91 ? 4.738 -3.561 -1.516 1 98 91 ARG A C 1
ATOM 737 O O . ARG A 1 91 ? 5.746 -2.895 -1.773 1 98 91 ARG A O 1
ATOM 744 N N . CYS A 1 92 ? 4.68 -4.836 -1.576 1 98.5 92 CYS A N 1
ATOM 745 C CA . CYS A 1 92 ? 5.762 -5.648 -2.121 1 98.5 92 CYS A CA 1
ATOM 746 C C . CYS A 1 92 ? 5.383 -6.219 -3.482 1 98.5 92 CYS A C 1
ATOM 748 O O . CYS A 1 92 ? 4.344 -6.867 -3.623 1 98.5 92 CYS A O 1
ATOM 750 N N . VAL A 1 93 ? 6.277 -5.965 -4.48 1 98.75 93 VAL A N 1
ATOM 751 C CA . VAL A 1 93 ? 5.906 -6.395 -5.824 1 98.75 93 VAL A CA 1
ATOM 752 C C . VAL A 1 93 ? 7.113 -7.027 -6.516 1 98.75 93 VAL A C 1
ATOM 754 O O . VAL A 1 93 ? 8.258 -6.75 -6.156 1 98.75 93 VAL A O 1
ATOM 757 N N . LEU A 1 94 ? 6.852 -7.902 -7.387 1 98.69 94 LEU A N 1
ATOM 758 C CA . LEU A 1 94 ? 7.824 -8.438 -8.336 1 98.69 94 LEU A CA 1
ATOM 759 C C . LEU A 1 94 ? 7.777 -7.672 -9.648 1 98.69 94 LEU A C 1
ATOM 761 O O . LEU A 1 94 ? 6.75 -7.664 -10.336 1 98.69 94 LEU A O 1
ATOM 765 N N . ASP A 1 95 ? 8.859 -7.059 -10.016 1 96.38 95 ASP A N 1
ATOM 766 C CA . ASP A 1 95 ? 8.805 -6.254 -11.227 1 96.38 95 ASP A CA 1
ATOM 767 C C . ASP A 1 95 ? 9.234 -7.066 -12.445 1 96.38 95 ASP A C 1
ATOM 769 O O . ASP A 1 95 ? 9.469 -8.273 -12.344 1 96.38 95 ASP A O 1
ATOM 773 N N . SER A 1 96 ? 9.312 -6.391 -13.609 1 94.06 96 SER A N 1
ATOM 774 C CA . SER A 1 96 ? 9.539 -7.078 -14.875 1 94.06 96 SER A CA 1
ATOM 775 C C . SER A 1 96 ? 10.953 -7.629 -14.961 1 94.06 96 SER A C 1
ATOM 777 O O . SER A 1 96 ? 11.227 -8.547 -15.742 1 94.06 96 SER A O 1
ATOM 779 N N . ASP A 1 97 ? 11.914 -7.098 -14.227 1 95.62 97 ASP A N 1
ATOM 780 C CA . ASP A 1 97 ? 13.297 -7.578 -14.203 1 95.62 97 ASP A CA 1
ATOM 781 C C . ASP A 1 97 ? 13.484 -8.664 -13.156 1 95.62 97 ASP A C 1
ATOM 783 O O . ASP A 1 97 ? 14.617 -9.047 -12.844 1 95.62 97 ASP A O 1
ATOM 787 N N . ARG A 1 98 ? 12.383 -9.094 -12.539 1 97.31 98 ARG A N 1
ATOM 788 C CA . ARG A 1 98 ? 12.344 -10.117 -11.5 1 97.31 98 ARG A CA 1
ATOM 789 C C . ARG A 1 98 ? 13.031 -9.641 -10.227 1 97.31 98 ARG A C 1
ATOM 791 O O . ARG A 1 98 ? 13.68 -10.422 -9.531 1 97.31 98 ARG A O 1
ATOM 798 N N . ASP A 1 99 ? 12.953 -8.336 -9.992 1 98.25 99 ASP A N 1
ATOM 799 C CA . ASP A 1 99 ? 13.383 -7.766 -8.719 1 98.25 99 ASP A CA 1
ATOM 800 C C . ASP A 1 99 ? 12.188 -7.539 -7.793 1 98.25 99 ASP A C 1
ATOM 802 O O . ASP A 1 99 ? 11.125 -7.109 -8.234 1 98.25 99 ASP A O 1
ATOM 806 N N . VAL A 1 100 ? 12.461 -7.852 -6.551 1 98.69 100 VAL A N 1
ATOM 807 C CA . VAL A 1 100 ? 11.477 -7.508 -5.527 1 98.69 100 VAL A CA 1
ATOM 808 C C . VAL A 1 100 ? 11.656 -6.051 -5.109 1 98.69 100 VAL A C 1
ATOM 810 O O . VAL A 1 100 ? 12.766 -5.617 -4.801 1 98.69 100 VAL A O 1
ATOM 813 N N . THR A 1 101 ? 10.562 -5.316 -5.184 1 98.44 101 THR A N 1
ATOM 814 C CA . THR A 1 101 ? 10.555 -3.895 -4.855 1 98.44 101 THR A CA 1
ATOM 815 C C . THR A 1 101 ? 9.453 -3.578 -3.846 1 98.44 101 THR A C 1
ATOM 817 O O . THR A 1 101 ? 8.344 -4.094 -3.951 1 98.44 101 THR A O 1
ATOM 820 N N . LEU A 1 102 ? 9.797 -2.791 -2.832 1 98.38 102 LEU A N 1
ATOM 821 C CA . LEU A 1 102 ? 8.789 -2.23 -1.945 1 98.38 102 LEU A CA 1
ATOM 822 C C . LEU A 1 102 ? 8.398 -0.823 -2.385 1 98.38 102 LEU A C 1
ATOM 824 O O . LEU A 1 102 ? 9.25 -0.052 -2.834 1 98.38 102 LEU A O 1
ATOM 828 N N . ALA A 1 103 ? 7.133 -0.509 -2.221 1 98.06 103 ALA A N 1
ATOM 829 C CA . ALA A 1 103 ? 6.637 0.806 -2.619 1 98.06 103 ALA A CA 1
ATOM 830 C C . ALA A 1 103 ? 5.621 1.337 -1.612 1 98.06 103 ALA A C 1
ATOM 832 O O . ALA A 1 103 ? 4.93 0.56 -0.951 1 98.06 103 ALA A O 1
ATOM 833 N N . SER A 1 104 ? 5.566 2.584 -1.476 1 97.62 104 SER A N 1
ATOM 834 C CA . SER A 1 104 ? 4.582 3.303 -0.671 1 97.62 104 SER A CA 1
ATOM 835 C C . SER A 1 104 ? 4.312 4.691 -1.239 1 97.62 104 SER A C 1
ATOM 837 O O . SER A 1 104 ? 5.148 5.25 -1.956 1 97.62 104 SER A O 1
ATOM 839 N N . THR A 1 105 ? 3.143 5.168 -1.051 1 97.81 105 THR A N 1
ATOM 840 C CA . THR A 1 105 ? 2.807 6.539 -1.416 1 97.81 105 THR A CA 1
ATOM 841 C C . THR A 1 105 ? 2.168 7.273 -0.24 1 97.81 105 THR A C 1
ATOM 843 O O . THR A 1 105 ? 1.238 6.758 0.387 1 97.81 105 THR A O 1
ATOM 846 N N . LEU A 1 106 ? 2.715 8.398 0.096 1 97.75 106 LEU A N 1
ATOM 847 C CA . LEU A 1 106 ? 2.16 9.258 1.137 1 97.75 106 LEU A CA 1
ATOM 848 C C . LEU A 1 106 ? 1.331 10.383 0.528 1 97.75 106 LEU A C 1
ATOM 850 O O . LEU A 1 106 ? 1.786 11.07 -0.39 1 97.75 106 LEU A O 1
ATOM 854 N N . ASP A 1 107 ? 0.105 10.469 0.983 1 96.56 107 ASP A N 1
ATOM 855 C CA . ASP A 1 107 ? -0.775 11.555 0.568 1 96.56 107 ASP A CA 1
ATOM 856 C C . ASP A 1 107 ? -0.484 12.828 1.358 1 96.56 107 ASP A C 1
ATOM 858 O O . ASP A 1 107 ? -0.873 12.945 2.521 1 96.56 107 ASP A O 1
ATOM 862 N N . LEU A 1 108 ? 0.043 13.836 0.673 1 96.69 108 LEU A N 1
ATOM 863 C CA . LEU A 1 108 ? 0.49 15.039 1.367 1 96.69 108 LEU A CA 1
ATOM 864 C C . LEU A 1 108 ? -0.658 16.031 1.535 1 96.69 108 LEU A C 1
ATOM 866 O O . LEU A 1 108 ? -0.5 17.062 2.186 1 96.69 108 LEU A O 1
ATOM 870 N N . ASP A 1 109 ? -1.882 15.688 1.035 1 94.31 109 ASP A N 1
ATOM 871 C CA . ASP A 1 109 ? -3.074 16.469 1.349 1 94.31 109 ASP A CA 1
ATOM 872 C C . ASP A 1 109 ? -3.486 16.281 2.807 1 94.31 109 ASP A C 1
ATOM 874 O O . ASP A 1 109 ? -4.141 17.141 3.391 1 94.31 109 ASP A O 1
ATOM 878 N N . LEU A 1 110 ? -3.074 15.172 3.34 1 94.06 110 LEU A N 1
ATOM 879 C CA . LEU A 1 110 ? -3.32 14.945 4.762 1 94.06 110 LEU A CA 1
ATOM 880 C C . LEU A 1 110 ? -2.502 15.906 5.613 1 94.06 110 LEU A C 1
ATOM 882 O O . LEU A 1 110 ? -2.969 16.375 6.66 1 94.06 110 LEU A O 1
ATOM 886 N N . GLY A 1 111 ? -1.341 16.156 5.176 1 94.56 111 GLY A N 1
ATOM 887 C CA . GLY A 1 111 ? -0.319 16.969 5.828 1 94.56 111 GLY A CA 1
ATOM 888 C C . GLY A 1 111 ? 1.086 16.641 5.359 1 94.56 111 GLY A C 1
ATOM 889 O O . GLY A 1 111 ? 1.314 15.602 4.742 1 94.56 111 GLY A O 1
ATOM 890 N N . PHE A 1 112 ? 1.895 17.688 5.59 1 96.62 112 PHE A N 1
ATOM 891 C CA . PHE A 1 112 ? 3.283 17.484 5.191 1 96.62 112 PHE A CA 1
ATOM 892 C C . PHE A 1 112 ? 4.211 17.562 6.398 1 96.62 112 PHE A C 1
ATOM 894 O O . PHE A 1 112 ? 4.09 18.469 7.227 1 96.62 112 PHE A O 1
ATOM 901 N N . SER A 1 113 ? 5.066 16.609 6.52 1 97.5 113 SER A N 1
ATOM 902 C CA . SER A 1 113 ? 6.176 16.578 7.469 1 97.5 113 SER A CA 1
ATOM 903 C C . SER A 1 113 ? 7.379 15.844 6.891 1 97.5 113 SER A C 1
ATOM 905 O O . SER A 1 113 ? 7.328 14.625 6.684 1 97.5 113 SER A O 1
ATOM 907 N N . PRO A 1 114 ? 8.438 16.625 6.633 1 97.69 114 PRO A N 1
ATOM 908 C CA . PRO A 1 114 ? 9.609 15.914 6.109 1 97.69 114 PRO A CA 1
ATOM 909 C C . PRO A 1 114 ? 10.117 14.836 7.059 1 97.69 114 PRO A C 1
ATOM 911 O O . PRO A 1 114 ? 10.648 13.812 6.609 1 97.69 114 PRO A O 1
ATOM 914 N N . GLU A 1 115 ? 9.883 15 8.359 1 97.94 115 GLU A N 1
ATOM 915 C CA . GLU A 1 115 ? 10.281 14 9.344 1 97.94 115 GLU A CA 1
ATOM 916 C C . GLU A 1 115 ? 9.508 12.695 9.156 1 97.94 115 GLU A C 1
ATOM 918 O O . GLU A 1 115 ? 10.078 11.609 9.273 1 97.94 115 GLU A O 1
ATOM 923 N N . ILE A 1 116 ? 8.219 12.781 8.883 1 97.5 116 ILE A N 1
ATOM 924 C CA . ILE A 1 116 ? 7.383 11.602 8.711 1 97.5 116 ILE A CA 1
ATOM 925 C C . ILE A 1 116 ? 7.758 10.883 7.418 1 97.5 116 ILE A C 1
ATOM 927 O O . ILE A 1 116 ? 7.797 9.648 7.375 1 97.5 116 ILE A O 1
ATOM 931 N N . ILE A 1 117 ? 8.055 11.648 6.367 1 97.94 117 ILE A N 1
ATOM 932 C CA . ILE A 1 117 ? 8.484 11.062 5.105 1 97.94 117 ILE A CA 1
ATOM 933 C C . ILE A 1 117 ? 9.766 10.258 5.32 1 97.94 117 ILE A C 1
ATOM 935 O O . ILE A 1 117 ? 9.867 9.109 4.871 1 97.94 117 ILE A O 1
ATOM 939 N N . LEU A 1 118 ? 10.727 10.922 6.008 1 97.44 118 LEU A N 1
ATOM 940 C CA . LEU A 1 118 ? 11.984 10.234 6.289 1 97.44 118 LEU A CA 1
ATOM 941 C C . LEU A 1 118 ? 11.758 9.008 7.16 1 97.44 118 LEU A C 1
ATOM 943 O O . LEU A 1 118 ? 12.375 7.965 6.941 1 97.44 118 LEU A O 1
ATOM 947 N N . GLN A 1 119 ? 10.914 9.094 8.125 1 97 119 GLN A N 1
ATOM 948 C CA . GLN A 1 119 ? 10.586 7.969 8.992 1 97 119 GLN A CA 1
ATOM 949 C C . GLN A 1 119 ? 10 6.805 8.203 1 97 119 GLN A C 1
ATOM 951 O O . GLN A 1 119 ? 10.367 5.648 8.422 1 97 119 GLN A O 1
ATOM 956 N N . HIS A 1 120 ? 9.102 7.055 7.312 1 97.5 120 HIS A N 1
ATOM 957 C CA . HIS A 1 120 ? 8.531 6.016 6.461 1 97.5 120 HIS A CA 1
ATOM 958 C C . HIS A 1 120 ? 9.602 5.348 5.609 1 97.5 120 HIS A C 1
ATOM 960 O O . HIS A 1 120 ? 9.555 4.141 5.379 1 97.5 120 HIS A O 1
ATOM 966 N N . SER A 1 121 ? 10.516 6.133 5.172 1 96.62 121 SER A N 1
ATOM 967 C CA . SER A 1 121 ? 11.617 5.57 4.398 1 96.62 121 SER A CA 1
ATOM 968 C C . SER A 1 121 ? 12.453 4.609 5.238 1 96.62 121 SER A C 1
ATOM 970 O O . SER A 1 121 ? 12.852 3.545 4.766 1 96.62 121 SER A O 1
ATOM 972 N N . PHE A 1 122 ? 12.656 4.992 6.469 1 95.06 122 PHE A N 1
ATOM 973 C CA . PHE A 1 122 ? 13.414 4.125 7.367 1 95.06 122 PHE A CA 1
ATOM 974 C C . PHE A 1 122 ? 12.648 2.832 7.637 1 95.06 122 PHE A C 1
ATOM 976 O O . PHE A 1 122 ? 13.242 1.75 7.652 1 95.06 122 PHE A O 1
ATOM 983 N N . MET A 1 123 ? 11.375 2.98 7.891 1 96.56 123 MET A N 1
ATOM 984 C CA . MET A 1 123 ? 10.547 1.796 8.094 1 96.56 123 MET A CA 1
ATOM 985 C C . MET A 1 123 ? 10.609 0.877 6.875 1 96.56 123 MET A C 1
ATOM 987 O O . MET A 1 123 ? 10.672 -0.345 7.02 1 96.56 123 MET A O 1
ATOM 991 N N . MET A 1 124 ? 10.625 1.454 5.715 1 97.5 124 MET A N 1
ATOM 992 C CA . MET A 1 124 ? 10.703 0.684 4.477 1 97.5 124 MET A CA 1
ATOM 993 C C . MET A 1 124 ? 12.039 -0.043 4.367 1 97.5 124 MET A C 1
ATOM 995 O O . MET A 1 124 ? 12.094 -1.187 3.91 1 97.5 124 MET A O 1
ATOM 999 N N . PHE A 1 125 ? 13.055 0.646 4.789 1 96.31 125 PHE A N 1
ATOM 1000 C CA . PHE A 1 125 ? 14.375 0.036 4.785 1 96.31 125 PHE A CA 1
ATOM 1001 C C . PHE A 1 125 ? 14.406 -1.205 5.668 1 96.31 125 PHE A C 1
ATOM 1003 O O . PHE A 1 125 ? 14.953 -2.238 5.281 1 96.31 125 PHE A O 1
ATOM 1010 N N . GLN A 1 126 ? 13.781 -1.112 6.754 1 95.94 126 GLN A N 1
ATOM 1011 C CA . GLN A 1 126 ? 13.711 -2.25 7.664 1 95.94 126 GLN A CA 1
ATOM 1012 C C . GLN A 1 126 ? 12.875 -3.379 7.066 1 95.94 126 GLN A C 1
ATOM 1014 O O . GLN A 1 126 ? 13.227 -4.555 7.191 1 95.94 126 GLN A O 1
ATOM 1019 N N . ALA A 1 127 ? 11.789 -3.016 6.492 1 97.31 127 ALA A N 1
ATOM 1020 C CA . ALA A 1 127 ? 10.953 -4.012 5.824 1 97.31 127 ALA A CA 1
ATOM 1021 C C . ALA A 1 127 ? 11.719 -4.711 4.707 1 97.31 127 ALA A C 1
ATOM 1023 O O . ALA A 1 127 ? 11.578 -5.918 4.508 1 97.31 127 ALA A O 1
ATOM 1024 N N . ALA A 1 128 ? 12.508 -3.914 3.998 1 97.94 128 ALA A N 1
ATOM 1025 C CA . ALA A 1 128 ? 13.32 -4.484 2.922 1 97.94 128 ALA A CA 1
ATOM 1026 C C . ALA A 1 128 ? 14.273 -5.551 3.455 1 97.94 128 ALA A C 1
ATOM 1028 O O . ALA A 1 128 ? 14.5 -6.57 2.803 1 97.94 128 ALA A O 1
ATOM 1029 N N . ASP A 1 129 ? 14.805 -5.258 4.578 1 98 129 ASP A N 1
ATOM 1030 C CA . ASP A 1 129 ? 15.695 -6.227 5.211 1 98 129 ASP A CA 1
ATOM 1031 C C . ASP A 1 129 ? 14.961 -7.523 5.531 1 98 129 ASP A C 1
ATOM 1033 O O . ASP A 1 129 ? 15.469 -8.617 5.266 1 98 129 ASP A O 1
ATOM 1037 N N . GLU A 1 130 ? 13.797 -7.41 6.098 1 97.81 130 GLU A N 1
ATOM 1038 C CA . GLU A 1 130 ? 12.969 -8.562 6.426 1 97.81 130 GLU A CA 1
ATOM 1039 C C . GLU A 1 130 ? 12.602 -9.359 5.172 1 97.81 130 GLU A C 1
ATOM 1041 O O . GLU A 1 130 ? 12.68 -10.586 5.164 1 97.81 130 GLU A O 1
ATOM 1046 N N . VAL A 1 131 ? 12.234 -8.695 4.148 1 98.44 131 VAL A N 1
ATOM 1047 C CA . VAL A 1 131 ? 11.859 -9.328 2.887 1 98.44 131 VAL A CA 1
ATOM 1048 C C . VAL A 1 131 ? 13.055 -10.086 2.311 1 98.44 131 VAL A C 1
ATOM 1050 O O . VAL A 1 131 ? 12.938 -11.242 1.908 1 98.44 131 VAL A O 1
ATOM 1053 N N . ASN A 1 132 ? 14.18 -9.414 2.322 1 98.38 132 ASN A N 1
ATOM 1054 C CA . ASN A 1 132 ? 15.383 -10.047 1.795 1 98.38 132 ASN A CA 1
ATOM 1055 C C . ASN A 1 132 ? 15.727 -11.328 2.557 1 98.38 132 ASN A C 1
ATOM 1057 O O . ASN A 1 132 ? 16.031 -12.352 1.948 1 98.38 132 ASN A O 1
ATOM 1061 N N . GLU A 1 133 ? 15.68 -11.258 3.834 1 98.19 133 GLU A N 1
ATOM 1062 C CA . GLU A 1 133 ? 15.984 -12.422 4.656 1 98.19 133 GLU A CA 1
ATOM 1063 C C . GLU A 1 133 ? 15.07 -13.594 4.32 1 98.19 133 GLU A C 1
ATOM 1065 O O . GLU A 1 133 ? 15.531 -14.719 4.133 1 98.19 133 GLU A O 1
ATOM 1070 N N . TYR A 1 134 ? 13.82 -13.312 4.281 1 98.38 134 TYR A N 1
ATOM 10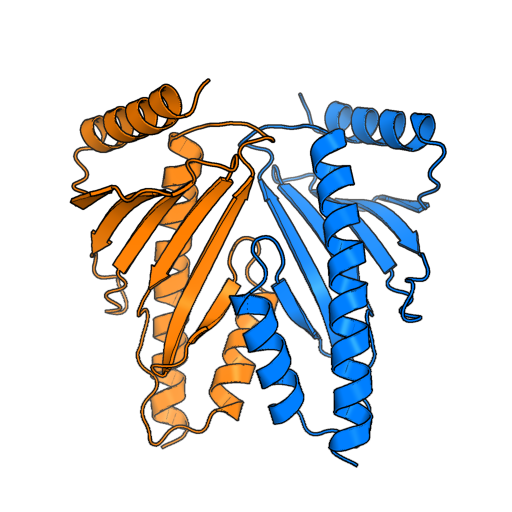71 C CA . TYR A 1 134 ? 12.836 -14.352 3.979 1 98.38 134 TYR A CA 1
ATOM 1072 C C . TYR A 1 134 ? 13.078 -14.938 2.592 1 98.38 134 TYR A C 1
ATOM 1074 O O . TYR A 1 134 ? 13.078 -16.156 2.418 1 98.38 134 TYR A O 1
ATOM 1082 N N . MET A 1 135 ? 13.32 -14.094 1.601 1 98.19 135 MET A N 1
ATOM 1083 C CA . MET A 1 135 ? 13.461 -14.523 0.213 1 98.19 135 MET A CA 1
ATOM 1084 C C . MET A 1 135 ? 14.719 -15.367 0.032 1 98.19 135 MET A C 1
ATOM 1086 O O . MET A 1 135 ? 14.711 -16.359 -0.699 1 98.19 135 MET A O 1
ATOM 1090 N N . GLN A 1 136 ? 15.75 -14.992 0.688 1 96.94 136 GLN A N 1
ATOM 1091 C CA . GLN A 1 136 ? 16.984 -15.773 0.599 1 96.94 136 GLN A CA 1
ATOM 1092 C C . GLN A 1 136 ? 16.766 -17.188 1.111 1 96.94 136 GLN A C 1
ATOM 1094 O O . GLN A 1 136 ? 17.234 -18.156 0.502 1 96.94 136 GLN A O 1
ATOM 1099 N N . LYS A 1 137 ? 16.078 -17.281 2.178 1 97.19 137 LYS A N 1
ATOM 1100 C CA . LYS A 1 137 ? 15.758 -18.609 2.705 1 97.19 137 LYS A CA 1
ATOM 1101 C C . LYS A 1 137 ? 14.883 -19.391 1.732 1 97.19 137 LYS A C 1
ATOM 1103 O O . LYS A 1 137 ? 15.078 -20.594 1.544 1 97.19 137 LYS A O 1
ATOM 1108 N N . LEU A 1 138 ? 13.969 -18.734 1.166 1 97.38 138 LEU A N 1
ATOM 1109 C CA . LEU A 1 138 ? 13.078 -19.344 0.193 1 97.38 138 LEU A CA 1
ATOM 1110 C C . LEU A 1 138 ? 13.859 -19.875 -1.003 1 97.38 138 LEU A C 1
ATOM 1112 O O . LEU A 1 138 ? 13.602 -20.984 -1.477 1 97.38 138 LEU A O 1
ATOM 1116 N N . TYR A 1 139 ? 14.844 -19.156 -1.472 1 96.19 139 TYR A N 1
ATOM 1117 C CA . TYR A 1 139 ? 15.633 -19.547 -2.635 1 96.19 139 TYR A CA 1
ATOM 1118 C C . TYR A 1 139 ? 16.406 -20.828 -2.363 1 96.19 139 TYR A C 1
ATOM 1120 O O . TYR A 1 139 ? 16.609 -21.656 -3.266 1 96.19 139 TYR A O 1
ATOM 1128 N N . THR A 1 140 ? 16.766 -20.984 -1.174 1 94.5 140 THR A N 1
ATOM 1129 C CA . THR A 1 140 ? 17.578 -22.141 -0.816 1 94.5 140 THR A CA 1
ATOM 1130 C C . THR A 1 140 ? 16.703 -23.391 -0.653 1 94.5 140 THR A C 1
ATOM 1132 O O . THR A 1 140 ? 17.172 -24.516 -0.844 1 94.5 140 THR A O 1
ATOM 1135 N N . GLN A 1 141 ? 15.469 -23.125 -0.362 1 92.12 141 GLN A N 1
ATOM 1136 C CA . GLN A 1 141 ? 14.57 -24.25 -0.086 1 92.12 141 GLN A CA 1
ATOM 1137 C C . GLN A 1 141 ? 13.984 -24.812 -1.376 1 92.12 141 GLN A C 1
ATOM 1139 O O . GLN A 1 141 ? 13.625 -25.984 -1.439 1 92.12 141 GLN A O 1
ATOM 1144 N N . VAL A 1 142 ? 13.734 -24.016 -2.307 1 84.94 142 VAL A N 1
ATOM 1145 C CA . VAL A 1 142 ? 13.062 -24.469 -3.521 1 84.94 142 VAL A CA 1
ATOM 1146 C C . VAL A 1 142 ? 14.086 -24.984 -4.52 1 84.94 142 VAL A C 1
ATOM 1148 O O . VAL A 1 142 ? 13.727 -25.469 -5.598 1 84.94 142 VAL A O 1
ATOM 1151 N N . GLN A 1 143 ? 15.406 -25.188 -4.16 1 69.44 143 GLN A N 1
ATOM 1152 C CA . GLN A 1 143 ? 16.391 -25.828 -5.008 1 69.44 143 GLN A CA 1
ATOM 1153 C C . GLN A 1 143 ? 16.172 -27.344 -5.055 1 69.44 143 GLN A C 1
ATOM 1155 O O . GLN A 1 143 ? 15.703 -27.938 -4.086 1 69.44 143 GLN A O 1
ATOM 1160 N N . MET B 1 1 ? -5.297 17.016 17.438 1 88.69 1 MET B N 1
ATOM 1161 C CA . MET B 1 1 ? -6.586 16.406 17.734 1 88.69 1 MET B CA 1
ATOM 1162 C C . MET B 1 1 ? -6.402 15.047 18.406 1 88.69 1 MET B C 1
ATOM 1164 O O . MET B 1 1 ? -5.547 14.258 18 1 88.69 1 MET B O 1
ATOM 1168 N N . ASN B 1 2 ? -7.062 14.789 19.469 1 94.25 2 ASN B N 1
ATOM 1169 C CA . ASN B 1 2 ? -6.957 13.484 20.109 1 94.25 2 ASN B CA 1
ATOM 1170 C C . ASN B 1 2 ? -7.855 12.453 19.422 1 94.25 2 ASN B C 1
ATOM 1172 O O . ASN B 1 2 ? -8.562 12.773 18.469 1 94.25 2 ASN B O 1
ATOM 1176 N N . PHE B 1 3 ? -7.773 11.195 19.828 1 96.69 3 PHE B N 1
ATOM 1177 C CA . PHE B 1 3 ? -8.453 10.07 19.188 1 96.69 3 PHE B CA 1
ATOM 1178 C C . PHE B 1 3 ? -9.953 10.32 19.125 1 96.69 3 PHE B C 1
ATOM 1180 O O . PHE B 1 3 ? -10.57 10.203 18.062 1 96.69 3 PHE B O 1
ATOM 1187 N N . GLU B 1 4 ? -10.57 10.688 20.234 1 96.44 4 GLU B N 1
ATOM 1188 C CA . GLU B 1 4 ? -12.016 10.891 20.297 1 96.44 4 GLU B CA 1
ATOM 1189 C C . GLU B 1 4 ? -12.461 12 19.359 1 96.44 4 GLU B C 1
ATOM 1191 O O . GLU B 1 4 ? -13.484 11.867 18.688 1 96.44 4 GLU B O 1
ATOM 1196 N N . GLU B 1 5 ? -11.703 13 19.328 1 97.25 5 GLU B N 1
ATOM 1197 C CA . GLU B 1 5 ? -12.016 14.125 18.438 1 97.25 5 GLU B CA 1
ATOM 1198 C C . GLU B 1 5 ? -11.969 13.703 16.969 1 97.25 5 GLU B C 1
ATOM 1200 O O . GLU B 1 5 ? -12.797 14.148 16.172 1 97.25 5 GLU B O 1
ATOM 1205 N N . LYS B 1 6 ? -10.953 12.914 16.641 1 97.5 6 LYS B N 1
ATOM 1206 C CA . LYS B 1 6 ? -10.836 12.438 15.266 1 97.5 6 LYS B CA 1
ATOM 1207 C C . LYS B 1 6 ? -12.047 11.602 14.859 1 97.5 6 LYS B C 1
ATOM 1209 O O . LYS B 1 6 ? -12.633 11.82 13.797 1 97.5 6 LYS B O 1
ATOM 1214 N N . VAL B 1 7 ? -12.398 10.688 15.688 1 98 7 VAL B N 1
ATOM 1215 C CA . VAL B 1 7 ? -13.516 9.797 15.406 1 98 7 VAL B CA 1
ATOM 1216 C C . VAL B 1 7 ? -14.812 10.594 15.312 1 98 7 VAL B C 1
ATOM 1218 O O . VAL B 1 7 ? -15.609 10.398 14.391 1 98 7 VAL B O 1
ATOM 1221 N N . GLU B 1 8 ? -14.984 11.547 16.25 1 97.75 8 GLU B N 1
ATOM 1222 C CA . GLU B 1 8 ? -16.188 12.375 16.25 1 97.75 8 GLU B CA 1
ATOM 1223 C C . GLU B 1 8 ? -16.25 13.258 15.008 1 97.75 8 GLU B C 1
ATOM 1225 O O . GLU B 1 8 ? -17.328 13.484 14.453 1 97.75 8 GLU B O 1
ATOM 1230 N N . SER B 1 9 ? -15.125 13.742 14.625 1 98.12 9 SER B N 1
ATOM 1231 C CA . SER B 1 9 ? -15.07 14.547 13.414 1 98.12 9 SER B CA 1
ATOM 1232 C C . SER B 1 9 ? -15.461 13.727 12.188 1 98.12 9 SER B C 1
ATOM 1234 O O . SER B 1 9 ? -16.141 14.227 11.289 1 98.12 9 SER B O 1
ATOM 1236 N N . PHE B 1 10 ? -14.984 12.523 12.133 1 98.31 10 PHE B N 1
ATOM 1237 C CA . PHE B 1 10 ? -15.344 11.648 11.023 1 98.31 10 PHE B CA 1
ATOM 1238 C C . PHE B 1 10 ? -16.828 11.352 11.023 1 98.31 10 PHE B C 1
ATOM 1240 O O . PHE B 1 10 ? -17.484 11.406 9.984 1 98.31 10 PHE B O 1
ATOM 1247 N N . LYS B 1 11 ? -17.391 11.078 12.18 1 97.38 11 LYS B N 1
ATOM 1248 C CA . LYS B 1 11 ? -18.828 10.82 12.32 1 97.38 11 LYS B CA 1
ATOM 1249 C C . LYS B 1 11 ? -19.656 12.008 11.836 1 97.38 11 LYS B C 1
ATOM 1251 O O . LYS B 1 11 ? -20.656 11.828 11.141 1 97.38 11 LYS B O 1
ATOM 1256 N N . ALA B 1 12 ? -19.234 13.117 12.234 1 97.62 12 ALA B N 1
ATOM 1257 C CA . ALA B 1 12 ? -19.938 14.336 11.852 1 97.62 12 ALA B CA 1
ATOM 1258 C C . ALA B 1 12 ? -19.938 14.508 10.328 1 97.62 12 ALA B C 1
ATOM 1260 O O . ALA B 1 12 ? -20.953 14.891 9.742 1 97.62 12 ALA B O 1
ATOM 1261 N N . LEU B 1 13 ? -18.797 14.234 9.734 1 98 13 LEU B N 1
ATOM 1262 C CA . LEU B 1 13 ? -18.688 14.359 8.281 1 98 13 LEU B CA 1
ATOM 1263 C C . LEU B 1 13 ? -19.641 13.383 7.586 1 98 13 LEU B C 1
ATOM 1265 O O . LEU B 1 13 ? -20.344 13.766 6.645 1 98 13 LEU B O 1
ATOM 1269 N N . VAL B 1 14 ? -19.594 12.125 7.988 1 96.19 14 VAL B N 1
ATOM 1270 C CA . VAL B 1 14 ? -20.406 11.109 7.328 1 96.19 14 VAL B CA 1
ATOM 1271 C C . VAL B 1 14 ? -21.891 11.422 7.52 1 96.19 14 VAL B C 1
ATOM 1273 O O . VAL B 1 14 ? -22.703 11.195 6.617 1 96.19 14 VAL B O 1
ATOM 1276 N N . ALA B 1 15 ? -22.266 11.938 8.68 1 95.56 15 ALA B N 1
ATOM 1277 C CA . ALA B 1 15 ? -23.625 12.383 8.922 1 95.56 15 ALA B CA 1
ATOM 1278 C C . ALA B 1 15 ? -24 13.531 7.992 1 95.56 15 ALA B C 1
ATOM 1280 O O . ALA B 1 15 ? -25.094 13.547 7.414 1 95.56 15 ALA B O 1
ATOM 1281 N N . GLU B 1 16 ? -23.141 14.414 7.883 1 97.06 16 GLU B N 1
ATOM 1282 C CA . GLU B 1 16 ? -23.359 15.562 7.012 1 97.06 16 GLU B CA 1
ATOM 1283 C C . GLU B 1 16 ? -23.594 15.125 5.566 1 97.06 16 GLU B C 1
ATOM 1285 O O . GLU B 1 16 ? -24.375 15.742 4.844 1 97.06 16 GLU B O 1
ATOM 1290 N N . ARG B 1 17 ? -22.891 14.125 5.184 1 95.25 17 ARG B N 1
ATOM 1291 C CA . ARG B 1 17 ? -22.984 13.625 3.812 1 95.25 17 ARG B CA 1
ATOM 1292 C C . ARG B 1 17 ? -24.109 12.609 3.672 1 95.25 17 ARG B C 1
ATOM 1294 O O . ARG B 1 17 ? -24.266 11.984 2.621 1 95.25 17 ARG B O 1
ATOM 1301 N N . ASN B 1 18 ? -24.875 12.328 4.68 1 94.75 18 ASN B N 1
ATOM 1302 C CA . ASN B 1 18 ? -26 11.406 4.715 1 94.75 18 ASN B CA 1
ATOM 1303 C C . ASN B 1 18 ? -25.578 9.984 4.336 1 94.75 18 ASN B C 1
ATOM 1305 O O . ASN B 1 18 ? -26.281 9.305 3.598 1 94.75 18 ASN B O 1
ATOM 1309 N N . MET B 1 19 ? -24.359 9.672 4.785 1 94.06 19 MET B N 1
ATOM 1310 C CA . MET B 1 19 ? -23.875 8.312 4.582 1 94.06 19 MET B CA 1
ATOM 1311 C C . MET B 1 19 ? -24.172 7.441 5.801 1 94.06 19 MET B C 1
ATOM 1313 O O . MET B 1 19 ? -24.188 7.934 6.93 1 94.06 19 MET B O 1
ATOM 1317 N N . THR B 1 20 ? -24.438 6.234 5.523 1 91.25 20 THR B N 1
ATOM 1318 C CA . THR B 1 20 ? -24.781 5.32 6.605 1 91.25 20 THR B CA 1
ATOM 1319 C C . THR B 1 20 ? -23.672 4.293 6.824 1 91.25 20 THR B C 1
ATOM 1321 O O . THR B 1 20 ? -23.328 3.533 5.914 1 91.25 20 THR B O 1
ATOM 1324 N N . PHE B 1 21 ? -23.078 4.305 7.941 1 96.12 21 PHE B N 1
ATOM 1325 C CA . PHE B 1 21 ? -22.094 3.328 8.375 1 96.12 21 PHE B CA 1
ATOM 1326 C C . PHE B 1 21 ? -22.578 2.59 9.625 1 96.12 21 PHE B C 1
ATOM 1328 O O . PHE B 1 21 ? -23.219 3.184 10.492 1 96.12 21 PHE B O 1
ATOM 1335 N N . LYS B 1 22 ? -22.359 1.338 9.586 1 97.5 22 LYS B N 1
ATOM 1336 C CA . LYS B 1 22 ? -22.438 0.621 10.859 1 97.5 22 LYS B CA 1
ATOM 1337 C C . LYS B 1 22 ? -21.188 0.852 11.703 1 97.5 22 LYS B C 1
ATOM 1339 O O . LYS B 1 22 ? -20.078 0.57 11.266 1 97.5 22 LYS B O 1
ATOM 1344 N N . GLU B 1 23 ? -21.359 1.332 12.828 1 97.62 23 GLU B N 1
ATOM 1345 C CA . GLU B 1 23 ? -20.25 1.611 13.727 1 97.62 23 GLU B CA 1
ATOM 1346 C C . GLU B 1 23 ? -20.062 0.477 14.727 1 97.62 23 GLU B C 1
ATOM 1348 O O . GLU B 1 23 ? -21.031 -0.077 15.242 1 97.62 23 GLU B O 1
ATOM 1353 N N . SER B 1 24 ? -18.859 0.142 14.891 1 98 24 SER B N 1
ATOM 1354 C CA . SER B 1 24 ? -18.516 -0.825 15.93 1 98 24 SER B CA 1
ATOM 1355 C C . SER B 1 24 ? -17.25 -0.417 16.672 1 98 24 SER B C 1
ATOM 1357 O O . SER B 1 24 ? -16.438 0.353 16.156 1 98 24 SER B O 1
ATOM 1359 N N . GLU B 1 25 ? -17.141 -0.925 17.953 1 97.25 25 GLU B N 1
ATOM 1360 C CA . GLU B 1 25 ? -15.984 -0.593 18.781 1 97.25 25 GLU B CA 1
ATOM 1361 C C . GLU B 1 25 ? -15.438 -1.83 19.484 1 97.25 25 GLU B C 1
ATOM 1363 O O . GLU B 1 25 ? -16.203 -2.664 19.969 1 97.25 25 GLU B O 1
ATOM 1368 N N . THR B 1 26 ? -14.227 -1.971 19.375 1 97.31 26 THR B N 1
ATOM 1369 C CA . THR B 1 26 ? -13.516 -2.982 20.156 1 97.31 26 THR B CA 1
ATOM 1370 C C . THR B 1 26 ? -12.531 -2.33 21.125 1 97.31 26 THR B C 1
ATOM 1372 O O . THR B 1 26 ? -12.508 -1.104 21.266 1 97.31 26 THR B O 1
ATOM 1375 N N . GLU B 1 27 ? -11.734 -3.166 21.781 1 97.25 27 GLU B N 1
ATOM 1376 C CA . GLU B 1 27 ? -10.719 -2.656 22.703 1 97.25 27 GLU B CA 1
ATOM 1377 C C . GLU B 1 27 ? -9.641 -1.868 21.953 1 97.25 27 GLU B C 1
ATOM 1379 O O . GLU B 1 27 ? -9.055 -0.935 22.516 1 97.25 27 GLU B O 1
ATOM 1384 N N . THR B 1 28 ? -9.562 -2.174 20.609 1 97.5 28 THR B N 1
ATOM 1385 C CA . THR B 1 28 ? -8.398 -1.62 19.938 1 97.5 28 THR B CA 1
ATOM 1386 C C . THR B 1 28 ? -8.82 -0.687 18.797 1 97.5 28 THR B C 1
ATOM 1388 O O . THR B 1 28 ? -8.016 0.115 18.328 1 97.5 28 THR B O 1
ATOM 1391 N N . HIS B 1 29 ? -10.086 -0.801 18.359 1 98.31 29 HIS B N 1
ATOM 1392 C CA . HIS B 1 29 ? -10.453 -0.02 17.188 1 98.31 29 HIS B CA 1
ATOM 1393 C C . HIS B 1 29 ? -11.883 0.505 17.297 1 98.31 29 HIS B C 1
ATOM 1395 O O . HIS B 1 29 ? -12.711 -0.087 18 1 98.31 29 HIS B O 1
ATOM 1401 N N . VAL B 1 30 ? -12.062 1.629 16.703 1 98.69 30 VAL B N 1
ATOM 1402 C CA . VAL B 1 30 ? -13.398 2.039 16.266 1 98.69 30 VAL B CA 1
ATOM 1403 C C . VAL B 1 30 ? -13.523 1.87 14.75 1 98.69 30 VAL B C 1
ATOM 1405 O O . VAL B 1 30 ? -12.695 2.381 13.992 1 98.69 30 VAL B O 1
ATOM 1408 N N . THR B 1 31 ? -14.516 1.183 14.336 1 98.62 31 THR B N 1
ATOM 1409 C CA . THR B 1 31 ? -14.625 0.806 12.938 1 98.62 31 THR B CA 1
ATOM 1410 C C . THR B 1 31 ? -15.953 1.27 12.352 1 98.62 31 THR B C 1
ATOM 1412 O O . THR B 1 31 ? -16.984 1.232 13.031 1 98.62 31 THR B O 1
ATOM 1415 N N . PHE B 1 32 ? -15.93 1.711 11.148 1 98.44 32 PHE B N 1
ATOM 1416 C CA . PHE B 1 32 ? -17.094 2.066 10.344 1 98.44 32 PHE B CA 1
ATOM 1417 C C . PHE B 1 32 ? -17.188 1.161 9.117 1 98.44 32 PHE B C 1
ATOM 1419 O O . PHE B 1 32 ? -16.25 1.049 8.336 1 98.44 32 PHE B O 1
ATOM 1426 N N . LEU B 1 33 ? -18.344 0.525 8.945 1 97.88 33 LEU B N 1
ATOM 1427 C CA . LEU B 1 33 ? -18.547 -0.431 7.863 1 97.88 33 LEU B CA 1
ATOM 1428 C C . LEU B 1 33 ? -19.734 -0.025 6.996 1 97.88 33 LEU B C 1
ATOM 1430 O O . LEU B 1 33 ? -20.766 0.412 7.508 1 97.88 33 LEU B O 1
ATOM 1434 N N . THR B 1 34 ? -19.562 -0.081 5.758 1 95.94 34 THR B N 1
ATOM 1435 C CA . THR B 1 34 ? -20.672 0.035 4.828 1 95.94 34 THR B CA 1
ATOM 1436 C C . THR B 1 34 ? -20.516 -0.928 3.658 1 95.94 34 THR B C 1
ATOM 1438 O O . THR B 1 34 ? -19.422 -1.453 3.43 1 95.94 34 THR B O 1
ATOM 1441 N N . ARG B 1 35 ? -21.578 -1.348 3.08 1 94.31 35 ARG B N 1
ATOM 1442 C CA . ARG B 1 35 ? -21.594 -2.186 1.886 1 94.31 35 ARG B CA 1
ATOM 1443 C C . ARG B 1 35 ? -22.281 -1.477 0.725 1 94.31 35 ARG B C 1
ATOM 1445 O O . ARG B 1 35 ? -23.359 -0.902 0.895 1 94.31 35 ARG B O 1
ATOM 1452 N N . GLU B 1 36 ? -21.562 -1.379 -0.264 1 87.5 36 GLU B N 1
ATOM 1453 C CA . GLU B 1 36 ? -22.141 -0.829 -1.486 1 87.5 36 GLU B CA 1
ATOM 1454 C C . GLU B 1 36 ? -21.812 -1.7 -2.695 1 87.5 36 GLU B C 1
ATOM 1456 O O . GLU B 1 36 ? -20.828 -2.451 -2.676 1 87.5 36 GLU B O 1
ATOM 1461 N N . THR B 1 37 ? -22.719 -1.648 -3.648 1 92.88 37 THR B N 1
ATOM 1462 C CA . THR B 1 37 ? -22.469 -2.359 -4.898 1 92.88 37 THR B CA 1
ATOM 1463 C C . THR B 1 37 ? -21.812 -1.441 -5.922 1 92.88 37 THR B C 1
ATOM 1465 O O . THR B 1 37 ? -22.25 -0.305 -6.121 1 92.88 37 THR B O 1
ATOM 1468 N N . THR B 1 38 ? -20.734 -1.981 -6.508 1 92.62 38 THR B N 1
ATOM 1469 C CA . THR B 1 38 ? -20.031 -1.194 -7.527 1 92.62 38 THR B CA 1
ATOM 1470 C C . THR B 1 38 ? -20.719 -1.342 -8.883 1 92.62 38 THR B C 1
ATOM 1472 O O . THR B 1 38 ? -21.609 -2.178 -9.047 1 92.62 38 THR B O 1
ATOM 1475 N N . LYS B 1 39 ? -20.25 -0.584 -9.867 1 91.25 39 LYS B N 1
ATOM 1476 C CA . LYS B 1 39 ? -20.812 -0.597 -11.211 1 91.25 39 LYS B CA 1
ATOM 1477 C C . LYS B 1 39 ? -20.641 -1.969 -11.859 1 91.25 39 LYS B C 1
ATOM 1479 O O . LYS B 1 39 ? -21.531 -2.432 -12.578 1 91.25 39 LYS B O 1
ATOM 1484 N N . SER B 1 40 ? -19.531 -2.629 -11.594 1 90.75 40 SER B N 1
ATOM 1485 C CA . SER B 1 40 ? -19.266 -3.924 -12.211 1 90.75 40 SER B CA 1
ATOM 1486 C C . SER B 1 40 ? -19.938 -5.055 -11.438 1 90.75 40 SER B C 1
ATOM 1488 O O . SER B 1 40 ? -19.844 -6.219 -11.828 1 90.75 40 SER B O 1
ATOM 1490 N N . GLY B 1 41 ? -20.578 -4.727 -10.328 1 90.75 41 GLY B N 1
ATOM 1491 C CA . GLY B 1 41 ? -21.344 -5.719 -9.594 1 90.75 41 GLY B CA 1
ATOM 1492 C C . GLY B 1 41 ? -20.625 -6.23 -8.359 1 90.75 41 GLY B C 1
ATOM 1493 O O . GLY B 1 41 ? -21.156 -7.07 -7.625 1 90.75 41 GLY B O 1
ATOM 1494 N N . ALA B 1 42 ? -19.422 -5.746 -8.109 1 91.38 42 ALA B N 1
ATOM 1495 C CA . ALA B 1 42 ? -18.75 -6.102 -6.863 1 91.38 42 ALA B CA 1
ATOM 1496 C C . ALA B 1 42 ? -19.516 -5.578 -5.652 1 91.38 42 ALA B C 1
ATOM 1498 O O . ALA B 1 42 ? -20.109 -4.5 -5.707 1 91.38 42 ALA B O 1
ATOM 1499 N N . GLN B 1 43 ? -19.531 -6.316 -4.523 1 93.69 43 GLN B N 1
ATOM 1500 C CA . GLN B 1 43 ? -20.156 -5.891 -3.275 1 93.69 43 GLN B CA 1
ATOM 1501 C C . GLN B 1 43 ? -19.172 -5.934 -2.117 1 93.69 43 GLN B C 1
ATOM 1503 O O . GLN B 1 43 ? -19.422 -6.586 -1.102 1 93.69 43 GLN B O 1
ATOM 1508 N N . PRO B 1 44 ? -18.141 -5.188 -2.258 1 96.62 44 PRO B N 1
ATOM 1509 C CA . PRO B 1 44 ? -17.172 -5.203 -1.157 1 96.62 44 PRO B CA 1
ATOM 1510 C C . PRO B 1 44 ? -17.734 -4.59 0.126 1 96.62 44 PRO B C 1
ATOM 1512 O O . PRO B 1 44 ? -18.609 -3.725 0.07 1 96.62 44 PRO B O 1
ATOM 1515 N N . VAL B 1 45 ? -17.281 -5.086 1.239 1 96.56 45 VAL B N 1
ATOM 1516 C CA . VAL B 1 45 ? -17.5 -4.41 2.516 1 96.56 45 VAL B CA 1
ATOM 1517 C C . VAL B 1 45 ? -16.422 -3.35 2.721 1 96.56 45 VAL B C 1
ATOM 1519 O O . VAL B 1 45 ? -15.234 -3.672 2.842 1 96.56 45 VAL B O 1
ATOM 1522 N N . MET B 1 46 ? -16.844 -2.094 2.746 1 97.19 46 MET B N 1
ATOM 1523 C CA . MET B 1 46 ? -15.906 -1.012 3.037 1 97.19 46 MET B CA 1
ATOM 1524 C C . MET B 1 46 ? -15.734 -0.828 4.543 1 97.19 46 MET B C 1
ATOM 1526 O O . MET B 1 46 ? -16.719 -0.693 5.27 1 97.19 46 MET B O 1
ATOM 1530 N N . ILE B 1 47 ? -14.492 -0.832 4.965 1 98.06 47 ILE B N 1
ATOM 1531 C CA . ILE B 1 47 ? -14.188 -0.734 6.387 1 98.06 47 ILE B CA 1
ATOM 1532 C C . ILE B 1 47 ? -13.211 0.418 6.625 1 98.06 47 ILE B C 1
ATOM 1534 O O . ILE B 1 47 ? -12.172 0.507 5.965 1 98.06 47 ILE B O 1
ATOM 1538 N N . ILE B 1 48 ? -13.523 1.259 7.465 1 98.56 48 ILE B N 1
ATOM 1539 C CA . ILE B 1 48 ? -12.625 2.287 7.984 1 98.56 48 ILE B CA 1
ATOM 1540 C C . ILE B 1 48 ? -12.398 2.062 9.477 1 98.56 48 ILE B C 1
ATOM 1542 O O . ILE B 1 48 ? -13.336 2.129 10.273 1 98.56 48 ILE B O 1
ATOM 1546 N N . ALA B 1 49 ? -11.172 1.805 9.828 1 98.56 49 ALA B N 1
ATOM 1547 C CA . ALA B 1 49 ? -10.867 1.466 11.219 1 98.56 49 ALA B CA 1
ATOM 1548 C C . ALA B 1 49 ? -9.867 2.449 11.812 1 98.56 49 ALA B C 1
ATOM 1550 O O . ALA B 1 49 ? -8.75 2.59 11.305 1 98.56 49 ALA B O 1
ATOM 1551 N N . PHE B 1 50 ? -10.25 3.119 12.883 1 98.69 50 PHE B N 1
ATOM 1552 C CA . PHE B 1 50 ? -9.352 3.977 13.648 1 98.69 50 PHE B CA 1
ATOM 1553 C C . PHE B 1 50 ? -8.703 3.201 14.789 1 98.69 50 PHE B C 1
ATOM 1555 O O . PHE B 1 50 ? -9.398 2.59 15.609 1 98.69 50 PHE B O 1
ATOM 1562 N N . ASN B 1 51 ? -7.434 3.221 14.789 1 98.06 51 ASN B N 1
ATOM 1563 C CA . ASN B 1 51 ? -6.691 2.51 15.828 1 98.06 51 ASN B CA 1
ATOM 1564 C C . ASN B 1 51 ? -6.582 3.332 17.109 1 98.06 51 ASN B C 1
ATOM 1566 O O . ASN B 1 51 ? -6.199 4.504 17.062 1 98.06 51 ASN B O 1
ATOM 1570 N N . LYS B 1 52 ? -6.902 2.736 18.25 1 96.88 52 LYS B N 1
ATOM 1571 C CA . LYS B 1 52 ? -6.918 3.441 19.516 1 96.88 52 LYS B CA 1
ATOM 1572 C C . LYS B 1 52 ? -5.504 3.664 20.047 1 96.88 52 LYS B C 1
ATOM 1574 O O . LYS B 1 52 ? -5.27 4.566 20.859 1 96.88 52 LYS B O 1
ATOM 1579 N N . LYS B 1 53 ? -4.566 2.826 19.641 1 96.5 53 LYS B N 1
ATOM 1580 C CA . LYS B 1 53 ? -3.23 2.816 20.234 1 96.5 53 LYS B CA 1
ATOM 1581 C C . LYS B 1 53 ? -2.215 3.49 19.312 1 96.5 53 LYS B C 1
ATOM 1583 O O . LYS B 1 53 ? -1.169 3.953 19.766 1 96.5 53 LYS B O 1
ATOM 1588 N N . THR B 1 54 ? -2.471 3.42 18 1 95.25 54 THR B N 1
ATOM 1589 C CA . THR B 1 54 ? -1.577 4.043 17.031 1 95.25 54 THR B CA 1
ATOM 1590 C C . THR B 1 54 ? -2.281 5.184 16.297 1 95.25 54 THR B C 1
ATOM 1592 O O . THR B 1 54 ? -3.49 5.375 16.453 1 95.25 54 THR B O 1
ATOM 1595 N N . THR B 1 55 ? -1.502 5.992 15.57 1 94.69 55 THR B N 1
ATOM 1596 C CA . THR B 1 55 ? -2.045 7.141 14.852 1 94.69 55 THR B CA 1
ATOM 1597 C C . THR B 1 55 ? -2.307 6.785 13.391 1 94.69 55 THR B C 1
ATOM 1599 O O . THR B 1 55 ? -1.906 7.523 12.484 1 94.69 55 THR B O 1
ATOM 1602 N N . ASP B 1 56 ? -2.957 5.707 13.117 1 96.81 56 ASP B N 1
ATOM 1603 C CA . ASP B 1 56 ? -3.26 5.34 11.734 1 96.81 56 ASP B CA 1
ATOM 1604 C C . ASP B 1 56 ? -4.746 5.035 11.562 1 96.81 56 ASP B C 1
ATOM 1606 O O . ASP B 1 56 ? -5.438 4.715 12.531 1 96.81 56 ASP B O 1
ATOM 1610 N N . ALA B 1 57 ? -5.25 5.27 10.477 1 98.12 57 ALA B N 1
ATOM 1611 C CA . ALA B 1 57 ? -6.523 4.754 9.992 1 98.12 57 ALA B CA 1
ATOM 1612 C C . ALA B 1 57 ? -6.309 3.662 8.945 1 98.12 57 ALA B C 1
ATOM 1614 O O . ALA B 1 57 ? -5.551 3.85 7.992 1 98.12 57 ALA B O 1
ATOM 1615 N N . GLU B 1 58 ? -6.949 2.541 9.195 1 98.12 58 GLU B N 1
ATOM 1616 C CA . GLU B 1 58 ? -6.879 1.432 8.25 1 98.12 58 GLU B CA 1
ATOM 1617 C C . GLU B 1 58 ? -8.148 1.337 7.41 1 98.12 58 GLU B C 1
ATOM 1619 O O . GLU B 1 58 ? -9.258 1.387 7.949 1 98.12 58 GLU B O 1
ATOM 1624 N N . LEU B 1 59 ? -7.996 1.254 6.094 1 98.44 59 LEU B N 1
ATOM 1625 C CA . LEU B 1 59 ? -9.102 1.149 5.148 1 98.44 59 LEU B CA 1
ATOM 1626 C C . LEU B 1 59 ? -9.062 -0.186 4.414 1 98.44 59 LEU B C 1
ATOM 1628 O O . LEU B 1 59 ? -7.996 -0.646 4.008 1 98.44 59 LEU B O 1
ATOM 1632 N N . TYR B 1 60 ? -10.25 -0.761 4.277 1 98 60 TYR B N 1
ATOM 1633 C CA . TYR B 1 60 ? -10.344 -2.012 3.535 1 98 60 TYR B CA 1
ATOM 1634 C C . TYR B 1 60 ? -11.555 -2 2.605 1 98 60 TYR B C 1
ATOM 1636 O O . TYR B 1 60 ? -12.594 -1.427 2.934 1 98 60 TYR B O 1
ATOM 1644 N N . ALA B 1 61 ? -11.43 -2.527 1.478 1 97.81 61 ALA B N 1
ATOM 1645 C CA . ALA B 1 61 ? -12.508 -3.109 0.688 1 97.81 61 ALA B CA 1
ATOM 1646 C C . ALA B 1 61 ? -12.43 -4.633 0.682 1 97.81 61 ALA B C 1
ATOM 1648 O O . ALA B 1 61 ? -11.695 -5.219 -0.119 1 97.81 61 ALA B O 1
ATOM 1649 N N . ALA B 1 62 ? -13.156 -5.223 1.546 1 97.06 62 ALA B N 1
ATOM 1650 C CA . ALA B 1 62 ? -13.094 -6.668 1.727 1 97.06 62 ALA B CA 1
ATOM 1651 C C . ALA B 1 62 ? -14.062 -7.387 0.791 1 97.06 62 ALA B C 1
ATOM 1653 O O . ALA B 1 62 ? -15.117 -6.852 0.455 1 97.06 62 ALA B O 1
ATOM 1654 N N . THR B 1 63 ? -13.68 -8.617 0.404 1 96.75 63 THR B N 1
ATOM 1655 C CA . THR B 1 63 ? -14.508 -9.5 -0.411 1 96.75 63 THR B CA 1
ATOM 1656 C C . THR B 1 63 ? -14.914 -8.812 -1.711 1 96.75 63 THR B C 1
ATOM 1658 O O . THR B 1 63 ? -16.094 -8.82 -2.082 1 96.75 63 THR B O 1
ATOM 1661 N N . VAL B 1 64 ? -13.961 -8.203 -2.316 1 98.12 64 VAL B N 1
ATOM 1662 C CA . VAL B 1 64 ? -14.188 -7.602 -3.623 1 98.12 64 VAL B CA 1
ATOM 1663 C C . VAL B 1 64 ? -14.719 -8.656 -4.594 1 98.12 64 VAL B C 1
ATOM 1665 O O . VAL B 1 64 ? -15.664 -8.398 -5.344 1 98.12 64 VAL B O 1
ATOM 1668 N N . THR B 1 65 ? -14.109 -9.789 -4.617 1 97.94 65 THR B N 1
ATOM 1669 C CA . THR B 1 65 ? -14.539 -10.977 -5.348 1 97.94 65 THR B CA 1
ATOM 1670 C C . THR B 1 65 ? -13.977 -12.242 -4.703 1 97.94 65 THR B C 1
ATOM 1672 O O . THR B 1 65 ? -12.969 -12.188 -3.994 1 97.94 65 THR B O 1
ATOM 1675 N N . HIS B 1 66 ? -14.664 -13.336 -4.918 1 97.88 66 HIS B N 1
ATOM 1676 C CA . HIS B 1 66 ? -14.219 -14.656 -4.484 1 97.88 66 HIS B CA 1
ATOM 1677 C C . HIS B 1 66 ? -13.602 -15.438 -5.641 1 97.88 66 HIS B C 1
ATOM 1679 O O . HIS B 1 66 ? -14.195 -15.547 -6.715 1 97.88 66 HIS B O 1
ATOM 1685 N N . VAL B 1 67 ? -12.383 -15.891 -5.422 1 98.25 67 VAL B N 1
ATOM 1686 C CA . VAL B 1 67 ? -11.711 -16.688 -6.449 1 98.25 67 VAL B CA 1
ATOM 1687 C C . VAL B 1 67 ? -12.281 -18.094 -6.465 1 98.25 67 VAL 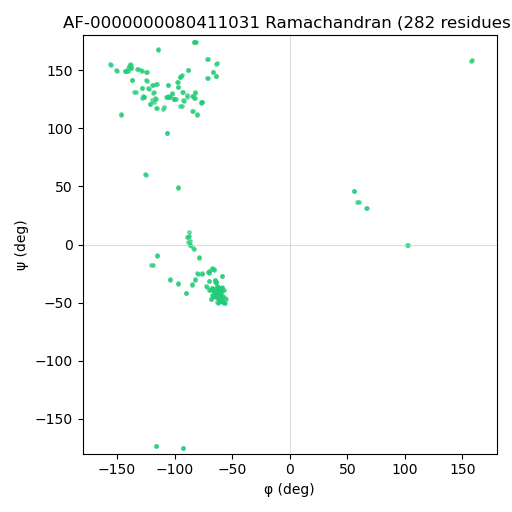B C 1
ATOM 1689 O O . VAL B 1 67 ? -12.203 -18.812 -5.469 1 98.25 67 VAL B O 1
ATOM 1692 N N . PRO B 1 68 ? -12.781 -18.516 -7.613 1 97.38 68 PRO B N 1
ATOM 1693 C CA . PRO B 1 68 ? -13.336 -19.859 -7.684 1 97.38 68 PRO B CA 1
ATOM 1694 C C . PRO B 1 68 ? -12.289 -20.953 -7.441 1 97.38 68 PRO B C 1
ATOM 1696 O O . PRO B 1 68 ? -11.117 -20.766 -7.777 1 97.38 68 PRO B O 1
ATOM 1699 N N . ASP B 1 69 ? -12.75 -22.094 -6.996 1 95.44 69 ASP B N 1
ATOM 1700 C CA . ASP B 1 69 ? -11.867 -23.203 -6.645 1 95.44 69 ASP B CA 1
ATOM 1701 C C . ASP B 1 69 ? -11.125 -23.719 -7.871 1 95.44 69 ASP B C 1
ATOM 1703 O O . ASP B 1 69 ? -10 -24.219 -7.758 1 95.44 69 ASP B O 1
ATOM 1707 N N . TYR B 1 70 ? -11.758 -23.609 -8.992 1 95.25 70 TYR B N 1
ATOM 1708 C CA . TYR B 1 70 ? -11.18 -24.188 -10.195 1 95.25 70 TYR B CA 1
ATOM 1709 C C . TYR B 1 70 ? -10.086 -23.312 -10.766 1 95.25 70 TYR B C 1
ATOM 1711 O O . TYR B 1 70 ? -9.328 -23.734 -11.648 1 95.25 70 TYR B O 1
ATOM 1719 N N . VAL B 1 71 ? -9.938 -22.109 -10.305 1 96.88 71 VAL B N 1
ATOM 1720 C CA . VAL B 1 71 ? -8.906 -21.188 -10.797 1 96.88 71 VAL B CA 1
ATOM 1721 C C . VAL B 1 71 ? -7.629 -21.375 -9.992 1 96.88 71 VAL B C 1
ATOM 1723 O O . VAL B 1 71 ? -7.645 -21.297 -8.758 1 96.88 71 VAL B O 1
ATOM 1726 N N . GLU B 1 72 ? -6.574 -21.562 -10.688 1 96 72 GLU B N 1
ATOM 1727 C CA . GLU B 1 72 ? -5.273 -21.734 -10.039 1 96 72 GLU B CA 1
ATOM 1728 C C . GLU B 1 72 ? -4.777 -20.406 -9.453 1 96 72 GLU B C 1
ATOM 1730 O O . GLU B 1 72 ? -5.176 -19.328 -9.906 1 96 72 GLU B O 1
ATOM 1735 N N . ASP B 1 73 ? -3.836 -20.531 -8.492 1 96.62 73 ASP B N 1
ATOM 1736 C CA . ASP B 1 73 ? -3.379 -19.344 -7.77 1 96.62 73 ASP B CA 1
ATOM 1737 C C . ASP B 1 73 ? -2.496 -18.469 -8.656 1 96.62 73 ASP B C 1
ATOM 1739 O O . ASP B 1 73 ? -2.543 -17.234 -8.562 1 96.62 73 ASP B O 1
ATOM 1743 N N . LEU B 1 74 ? -1.728 -19.078 -9.484 1 97.5 74 LEU B N 1
ATOM 1744 C CA . LEU B 1 74 ? -0.676 -18.344 -10.188 1 97.5 74 LEU B CA 1
ATOM 1745 C C . LEU B 1 74 ? -1.265 -17.203 -11.008 1 97.5 74 LEU B C 1
ATOM 1747 O O . LEU B 1 74 ? -0.824 -16.062 -10.898 1 97.5 74 LEU B O 1
ATOM 1751 N N . PRO B 1 75 ? -2.328 -17.438 -11.812 1 97.75 75 PRO B N 1
ATOM 1752 C CA . PRO B 1 75 ? -2.887 -16.312 -12.57 1 97.75 75 PRO B CA 1
ATOM 1753 C C . PRO B 1 75 ? -3.465 -15.227 -11.664 1 97.75 75 PRO B C 1
ATOM 1755 O O . PRO B 1 75 ? -3.412 -14.047 -12.008 1 97.75 75 PRO B O 1
ATOM 1758 N N . ILE B 1 76 ? -4.004 -15.57 -10.531 1 98.5 76 ILE B N 1
ATOM 1759 C CA . ILE B 1 76 ? -4.582 -14.625 -9.578 1 98.5 76 ILE B CA 1
ATOM 1760 C C . ILE B 1 76 ? -3.479 -13.773 -8.969 1 98.5 76 ILE B C 1
ATOM 1762 O O . ILE B 1 76 ? -3.568 -12.539 -8.961 1 98.5 76 ILE B O 1
ATOM 1766 N N . LEU B 1 77 ? -2.443 -14.445 -8.57 1 98.62 77 LEU B N 1
ATOM 1767 C CA . LEU B 1 77 ? -1.358 -13.742 -7.895 1 98.62 77 LEU B CA 1
ATOM 1768 C C . LEU B 1 77 ? -0.603 -12.844 -8.875 1 98.62 77 LEU B C 1
ATOM 1770 O O . LEU B 1 77 ? -0.116 -11.773 -8.492 1 98.62 77 LEU B O 1
ATOM 1774 N N . ASN B 1 78 ? -0.525 -13.234 -10.125 1 98.38 78 ASN B N 1
ATOM 1775 C CA . ASN B 1 78 ? 0.038 -12.367 -11.148 1 98.38 78 ASN B CA 1
ATOM 1776 C C . ASN B 1 78 ? -0.788 -11.094 -11.32 1 98.38 78 ASN B C 1
ATOM 1778 O O . ASN B 1 78 ? -0.235 -9.992 -11.406 1 98.38 78 ASN B O 1
ATOM 1782 N N . ALA B 1 79 ? -2.057 -11.273 -11.367 1 98.56 79 ALA B N 1
ATOM 1783 C CA . ALA B 1 79 ? -2.945 -10.125 -11.508 1 98.56 79 ALA B CA 1
ATOM 1784 C C . ALA B 1 79 ? -2.807 -9.18 -10.312 1 98.56 79 ALA B C 1
ATOM 1786 O O . ALA B 1 79 ? -2.717 -7.961 -10.492 1 98.56 79 ALA B O 1
ATOM 1787 N N . LEU B 1 80 ? -2.781 -9.758 -9.109 1 98.81 80 LEU B N 1
ATOM 1788 C CA . LEU B 1 80 ? -2.658 -8.938 -7.91 1 98.81 80 LEU B CA 1
ATOM 1789 C C . LEU B 1 80 ? -1.319 -8.211 -7.887 1 98.81 80 LEU B C 1
ATOM 1791 O O . LEU B 1 80 ? -1.245 -7.047 -7.477 1 98.81 80 LEU B O 1
ATOM 1795 N N . ASN B 1 81 ? -0.284 -8.875 -8.305 1 98.75 81 ASN B N 1
ATOM 1796 C CA . ASN B 1 81 ? 1.02 -8.227 -8.414 1 98.75 81 ASN B CA 1
ATOM 1797 C C . ASN B 1 81 ? 0.982 -7.059 -9.398 1 98.75 81 ASN B C 1
ATOM 1799 O O . ASN B 1 81 ? 1.592 -6.016 -9.148 1 98.75 81 ASN B O 1
ATOM 1803 N N . GLU B 1 82 ? 0.269 -7.195 -10.492 1 98.38 82 GLU B N 1
ATOM 1804 C CA . GLU B 1 82 ? 0.129 -6.113 -11.461 1 98.38 82 GLU B CA 1
ATOM 1805 C C . GLU B 1 82 ? -0.626 -4.93 -10.859 1 98.38 82 GLU B C 1
ATOM 1807 O O . GLU B 1 82 ? -0.214 -3.779 -11.023 1 98.38 82 GLU B O 1
ATOM 1812 N N . PHE B 1 83 ? -1.686 -5.211 -10.18 1 98.56 83 PHE B N 1
ATOM 1813 C CA . PHE B 1 83 ? -2.428 -4.148 -9.508 1 98.56 83 PHE B CA 1
ATOM 1814 C C . PHE B 1 83 ? -1.55 -3.434 -8.484 1 98.56 83 PHE B C 1
ATOM 1816 O O . PHE B 1 83 ? -1.567 -2.205 -8.398 1 98.56 83 PHE B O 1
ATOM 1823 N N . ASN B 1 84 ? -0.78 -4.23 -7.746 1 98.5 84 ASN B N 1
ATOM 1824 C CA . ASN B 1 84 ? 0.063 -3.658 -6.699 1 98.5 84 ASN B CA 1
ATOM 1825 C C . ASN B 1 84 ? 1.185 -2.807 -7.289 1 98.5 84 ASN B C 1
ATOM 1827 O O . ASN B 1 84 ? 1.727 -1.934 -6.609 1 98.5 84 ASN B O 1
ATOM 1831 N N . GLN B 1 85 ? 1.496 -3.01 -8.516 1 97.75 85 GLN B N 1
ATOM 1832 C CA . GLN B 1 85 ? 2.461 -2.16 -9.211 1 97.75 85 GLN B CA 1
ATOM 1833 C C . GLN B 1 85 ? 1.804 -0.878 -9.711 1 97.75 85 GLN B C 1
ATOM 1835 O O . GLN B 1 85 ? 2.445 0.173 -9.766 1 97.75 85 GLN B O 1
ATOM 1840 N N . GLU B 1 86 ? 0.595 -1.004 -10 1 96.38 86 GLU B N 1
ATOM 1841 C CA . GLU B 1 86 ? -0.107 0.111 -10.633 1 96.38 86 GLU B CA 1
ATOM 1842 C C . GLU B 1 86 ? -0.732 1.029 -9.586 1 96.38 86 GLU B C 1
ATOM 1844 O O . GLU B 1 86 ? -0.698 2.254 -9.727 1 96.38 86 GLU B O 1
ATOM 1849 N N . PHE B 1 87 ? -1.315 0.438 -8.562 1 96.56 87 PHE B N 1
ATOM 1850 C CA . PHE B 1 87 ? -1.989 1.225 -7.535 1 96.56 87 PHE B CA 1
ATOM 1851 C C . PHE B 1 87 ? -0.977 1.967 -6.672 1 96.56 87 PHE B C 1
ATOM 1853 O O . PHE B 1 87 ? 0.076 1.422 -6.332 1 96.56 87 PHE B O 1
ATOM 1860 N N . LYS B 1 88 ? -1.37 3.156 -6.297 1 93.81 88 LYS B N 1
ATOM 1861 C CA . LYS B 1 88 ? -0.451 3.973 -5.508 1 93.81 88 LYS B CA 1
ATOM 1862 C C . LYS B 1 88 ? -0.752 3.857 -4.02 1 93.81 88 LYS B C 1
ATOM 1864 O O . LYS B 1 88 ? 0.163 3.855 -3.193 1 93.81 88 LYS B O 1
ATOM 1869 N N . TYR B 1 89 ? -1.967 3.705 -3.73 1 95.69 89 TYR B N 1
ATOM 1870 C CA . TYR B 1 89 ? -2.334 3.887 -2.332 1 95.69 89 TYR B CA 1
ATOM 1871 C C . TYR B 1 89 ? -2.852 2.586 -1.729 1 95.69 89 TYR B C 1
ATOM 1873 O O . TYR B 1 89 ? -3.051 2.492 -0.516 1 95.69 89 TYR B O 1
ATOM 1881 N N . PHE B 1 90 ? -3.047 1.614 -2.6 1 96.56 90 PHE B N 1
ATOM 1882 C CA . PHE B 1 90 ? -3.729 0.414 -2.129 1 96.56 90 PHE B CA 1
ATOM 1883 C C . PHE B 1 90 ? -2.889 -0.828 -2.402 1 96.56 90 PHE B C 1
ATOM 1885 O O . PHE B 1 90 ? -2.141 -0.875 -3.381 1 96.56 90 PHE B O 1
ATOM 1892 N N . ARG B 1 91 ? -3.078 -1.752 -1.502 1 98.06 91 ARG B N 1
ATOM 1893 C CA . ARG B 1 91 ? -2.584 -3.109 -1.712 1 98.06 91 ARG B CA 1
ATOM 1894 C C . ARG B 1 91 ? -3.725 -4.062 -2.045 1 98.06 91 ARG B C 1
ATOM 1896 O O . ARG B 1 91 ? -4.797 -3.992 -1.438 1 98.06 91 ARG B O 1
ATOM 1903 N N . CYS B 1 92 ? -3.479 -4.891 -2.988 1 98.5 92 CYS B N 1
ATOM 1904 C CA . CYS B 1 92 ? -4.395 -5.973 -3.34 1 98.5 92 CYS B CA 1
ATOM 1905 C C . CYS B 1 92 ? -3.848 -7.32 -2.885 1 98.5 92 CYS B C 1
ATOM 1907 O O . CYS B 1 92 ? -2.717 -7.68 -3.217 1 98.5 92 CYS B O 1
ATOM 1909 N N . VAL B 1 93 ? -4.699 -8.055 -2.133 1 98.81 93 VAL B N 1
ATOM 1910 C CA . VAL B 1 93 ? -4.18 -9.297 -1.584 1 98.81 93 VAL B CA 1
ATOM 1911 C C . VAL B 1 93 ? -5.234 -10.398 -1.718 1 98.81 93 VAL B C 1
ATOM 1913 O O . VAL B 1 93 ? -6.43 -10.117 -1.816 1 98.81 93 VAL B O 1
ATOM 1916 N N . LEU B 1 94 ? -4.789 -11.57 -1.812 1 98.75 94 LEU B N 1
ATOM 1917 C CA . LEU B 1 94 ? -5.609 -12.773 -1.693 1 98.75 94 LEU B CA 1
ATOM 1918 C C . LEU B 1 94 ? -5.578 -13.32 -0.268 1 98.75 94 LEU B C 1
ATOM 1920 O O . LEU B 1 94 ? -4.516 -13.688 0.235 1 98.75 94 LEU B O 1
ATOM 1924 N N . ASP B 1 95 ? -6.711 -13.375 0.368 1 96.38 95 ASP B N 1
ATOM 1925 C CA . ASP B 1 95 ? -6.684 -13.812 1.762 1 96.38 95 ASP B CA 1
ATOM 1926 C C . ASP B 1 95 ? -6.91 -15.312 1.873 1 96.38 95 ASP B C 1
ATOM 1928 O O . ASP B 1 95 ? -6.965 -16.016 0.861 1 96.38 95 ASP B O 1
ATOM 1932 N N . SER B 1 96 ? -7 -15.797 3.133 1 94.19 96 SER B N 1
ATOM 1933 C CA . SER B 1 96 ? -7.039 -17.234 3.383 1 94.19 96 SER B CA 1
ATOM 1934 C C . SER B 1 96 ? -8.359 -17.844 2.92 1 94.19 96 SER B C 1
ATOM 1936 O O . SER B 1 96 ? -8.453 -19.047 2.691 1 94.19 96 SER B O 1
ATOM 1938 N N . ASP B 1 97 ? -9.438 -17.078 2.799 1 95.75 97 ASP B N 1
ATOM 1939 C CA . ASP B 1 97 ? -10.734 -17.547 2.328 1 95.75 97 ASP B CA 1
ATOM 1940 C C . ASP B 1 97 ? -10.844 -17.438 0.809 1 95.75 97 ASP B C 1
ATOM 1942 O O . ASP B 1 97 ? -11.93 -17.594 0.245 1 95.75 97 ASP B O 1
ATOM 1946 N N . ARG B 1 98 ? -9.727 -17.078 0.157 1 97.38 98 ARG B N 1
ATOM 1947 C CA . ARG B 1 98 ? -9.609 -16.906 -1.288 1 97.38 98 ARG B CA 1
ATOM 1948 C C . ARG B 1 98 ? -10.445 -15.727 -1.77 1 97.38 98 ARG B C 1
ATOM 1950 O O . ARG B 1 98 ? -11.023 -15.773 -2.859 1 97.38 98 ARG B O 1
ATOM 1957 N N . ASP B 1 99 ? -10.586 -14.719 -0.905 1 98.25 99 ASP B N 1
ATOM 1958 C CA . ASP B 1 99 ? -11.18 -13.445 -1.298 1 98.25 99 ASP B CA 1
ATOM 1959 C C . ASP B 1 99 ? -10.094 -12.422 -1.636 1 98.25 99 ASP B C 1
ATOM 1961 O O . ASP B 1 99 ? -9.07 -12.352 -0.957 1 98.25 99 ASP B O 1
ATOM 1965 N N . VAL B 1 100 ? -10.398 -11.703 -2.68 1 98.69 100 VAL B N 1
ATOM 1966 C CA . VAL B 1 100 ? -9.547 -10.555 -2.998 1 98.69 100 VAL B CA 1
ATOM 1967 C C . VAL B 1 100 ? -9.961 -9.352 -2.148 1 98.69 100 VAL B C 1
ATOM 1969 O O . VAL B 1 100 ? -11.141 -9.008 -2.084 1 98.69 100 VAL B O 1
ATOM 1972 N N . THR B 1 101 ? -8.984 -8.805 -1.469 1 98.44 101 THR B N 1
ATOM 1973 C CA . THR B 1 101 ? -9.203 -7.668 -0.58 1 98.44 101 THR B CA 1
ATOM 1974 C C . THR B 1 101 ? -8.227 -6.535 -0.898 1 98.44 101 THR B C 1
ATOM 1976 O O . THR B 1 101 ? -7.047 -6.781 -1.157 1 98.44 101 THR B O 1
ATOM 1979 N N . LEU B 1 102 ? -8.75 -5.316 -0.961 1 98.38 102 LEU B N 1
ATOM 1980 C CA . LEU B 1 102 ? -7.887 -4.141 -1.022 1 98.38 102 LEU B CA 1
ATOM 1981 C C . LEU B 1 10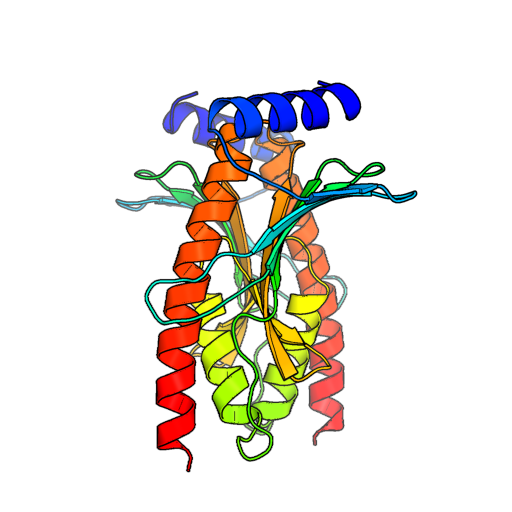2 ? -7.676 -3.547 0.367 1 98.38 102 LEU B C 1
ATOM 1983 O O . LEU B 1 102 ? -8.594 -3.537 1.188 1 98.38 102 LEU B O 1
ATOM 1987 N N . ALA B 1 103 ? -6.477 -3.057 0.583 1 98.06 103 ALA B N 1
ATOM 1988 C CA . ALA B 1 103 ? -6.148 -2.477 1.884 1 98.06 103 ALA B CA 1
ATOM 1989 C C . ALA B 1 103 ? -5.289 -1.227 1.728 1 98.06 103 ALA B C 1
ATOM 1991 O O . ALA B 1 103 ? -4.531 -1.103 0.761 1 98.06 103 ALA B O 1
ATOM 1992 N N . SER B 1 104 ? -5.43 -0.333 2.605 1 97.56 104 SER B N 1
ATOM 1993 C CA . SER B 1 104 ? -4.617 0.874 2.715 1 97.56 104 SER B CA 1
ATOM 1994 C C . SER B 1 104 ? -4.508 1.337 4.164 1 97.56 104 SER B C 1
ATOM 1996 O O . SER B 1 104 ? -5.363 1.014 4.988 1 97.56 104 SER B O 1
ATOM 1998 N N . THR B 1 105 ? -3.426 1.936 4.492 1 97.88 105 THR B N 1
ATOM 1999 C CA . THR B 1 105 ? -3.262 2.553 5.805 1 97.88 105 THR B CA 1
ATOM 2000 C C . THR B 1 105 ? -2.814 4.004 5.664 1 97.88 105 THR B C 1
ATOM 2002 O O . THR B 1 105 ? -1.868 4.301 4.934 1 97.88 105 THR B O 1
ATOM 2005 N N . LEU B 1 106 ? -3.525 4.895 6.309 1 97.69 106 LEU B N 1
ATOM 2006 C CA . LEU B 1 106 ? -3.168 6.309 6.348 1 97.69 106 LEU B CA 1
ATOM 2007 C C . LEU B 1 106 ? -2.473 6.656 7.656 1 97.69 106 LEU B C 1
ATOM 2009 O O . LEU B 1 106 ? -2.963 6.312 8.734 1 97.69 106 LEU B O 1
ATOM 2013 N N . ASP B 1 107 ? -1.297 7.23 7.512 1 96.56 107 ASP B N 1
ATOM 2014 C CA . ASP B 1 107 ? -0.559 7.715 8.672 1 96.56 107 ASP B CA 1
ATOM 2015 C C . ASP B 1 107 ? -1.083 9.078 9.133 1 96.56 107 ASP B C 1
ATOM 2017 O O . ASP B 1 107 ? -0.79 10.102 8.508 1 96.56 107 ASP B O 1
ATOM 2021 N N . LEU B 1 108 ? -1.712 9.094 10.297 1 96.69 108 LEU B N 1
ATOM 2022 C CA . LEU B 1 108 ? -2.377 10.312 10.742 1 96.69 108 LEU B CA 1
ATOM 2023 C C . LEU B 1 108 ? -1.402 11.219 11.484 1 96.69 108 LEU B C 1
ATOM 2025 O O . LEU B 1 108 ? -1.756 12.336 11.859 1 96.69 108 LEU B O 1
ATOM 2029 N N . ASP B 1 109 ? -0.116 10.805 11.633 1 94.31 109 ASP B N 1
ATOM 2030 C CA . ASP B 1 109 ? 0.926 11.703 12.117 1 94.31 109 ASP B CA 1
ATOM 2031 C C . ASP B 1 109 ? 1.259 12.773 11.07 1 94.31 109 ASP B C 1
ATOM 2033 O O . ASP B 1 109 ? 1.729 13.859 11.414 1 94.31 109 ASP B O 1
ATOM 2037 N N . LEU B 1 110 ? 0.983 12.43 9.852 1 94 110 LEU B N 1
ATOM 2038 C CA . LEU B 1 110 ? 1.161 13.422 8.797 1 94 110 LEU B CA 1
ATOM 2039 C C . LEU B 1 110 ? 0.158 14.562 8.945 1 94 110 LEU B C 1
ATOM 2041 O O . LEU B 1 110 ? 0.483 15.719 8.68 1 94 110 LEU B O 1
ATOM 2045 N N . GLY B 1 111 ? -0.999 14.219 9.328 1 94.5 111 GLY B N 1
ATOM 2046 C CA . GLY B 1 111 ? -2.166 15.078 9.469 1 94.5 111 GLY B CA 1
ATOM 2047 C C . GLY B 1 111 ? -3.475 14.312 9.43 1 94.5 111 GLY B C 1
ATOM 2048 O O . GLY B 1 111 ? -3.512 13.148 9.016 1 94.5 111 GLY B O 1
ATOM 2049 N N . PHE B 1 112 ? -4.457 15.039 10.023 1 96.69 112 PHE B N 1
ATOM 2050 C CA . PHE B 1 112 ? -5.77 14.406 10.031 1 96.69 112 PHE B CA 1
ATOM 2051 C C . PHE B 1 112 ? -6.781 15.25 9.258 1 96.69 112 PHE B C 1
ATOM 2053 O O . PHE B 1 112 ? -6.848 16.469 9.438 1 96.69 112 PHE B O 1
ATOM 2060 N N . SER B 1 113 ? -7.492 14.617 8.383 1 97.44 113 SER B N 1
ATOM 2061 C CA . SER B 1 113 ? -8.656 15.172 7.695 1 97.44 113 SER B CA 1
ATOM 2062 C C . SER B 1 113 ? -9.695 14.094 7.41 1 97.44 113 SER B C 1
ATOM 2064 O O . SER B 1 113 ? -9.453 13.188 6.613 1 97.44 113 SER B O 1
ATOM 2066 N N . PRO B 1 114 ? -10.836 14.234 8.109 1 97.62 114 PRO B N 1
ATOM 2067 C CA . PRO B 1 114 ? -11.859 13.219 7.816 1 97.62 114 PRO B CA 1
ATOM 2068 C C . PRO B 1 114 ? -12.273 13.203 6.348 1 97.62 114 PRO B C 1
ATOM 2070 O O . PRO B 1 114 ? -12.617 12.148 5.812 1 97.62 114 PRO B O 1
ATOM 2073 N N . GLU B 1 115 ? -12.148 14.352 5.664 1 97.88 115 GLU B N 1
ATOM 2074 C CA . GLU B 1 115 ? -12.469 14.422 4.242 1 97.88 115 GLU B CA 1
ATOM 2075 C C . GLU B 1 115 ? -11.508 13.586 3.412 1 97.88 115 GLU B C 1
ATOM 2077 O O . GLU B 1 115 ? -11.914 12.914 2.463 1 97.88 115 GLU B O 1
ATOM 2082 N N . ILE B 1 116 ? -10.227 13.609 3.75 1 97.5 116 ILE B N 1
ATOM 2083 C CA . ILE B 1 116 ? -9.211 12.867 3.008 1 97.5 116 ILE B CA 1
ATOM 2084 C C . ILE B 1 116 ? -9.391 11.367 3.246 1 97.5 116 ILE B C 1
ATOM 2086 O O . ILE B 1 116 ? -9.25 10.562 2.32 1 97.5 116 ILE B O 1
ATOM 2090 N N . ILE B 1 117 ? -9.719 10.992 4.484 1 97.94 117 ILE B N 1
ATOM 2091 C CA . ILE B 1 117 ? -9.977 9.586 4.801 1 97.94 117 ILE B CA 1
ATOM 2092 C C . ILE B 1 117 ? -11.133 9.07 3.955 1 97.94 117 ILE B C 1
ATOM 2094 O O . ILE B 1 117 ? -11.039 7.996 3.352 1 97.94 117 ILE B O 1
ATOM 2098 N N . LEU B 1 118 ? -12.227 9.875 3.961 1 97.38 118 LEU B N 1
ATOM 2099 C CA . LEU B 1 118 ? -13.391 9.484 3.176 1 97.38 118 LEU B CA 1
ATOM 2100 C C . LEU B 1 118 ? -13.047 9.422 1.69 1 97.38 118 LEU B C 1
ATOM 2102 O O . LEU B 1 118 ? -13.492 8.516 0.984 1 97.38 118 LEU B O 1
ATOM 2106 N N . GLN B 1 119 ? -12.305 10.336 1.207 1 96.94 119 GLN B N 1
ATOM 2107 C CA . GLN B 1 119 ? -11.883 10.359 -0.189 1 96.94 119 GLN B CA 1
ATOM 2108 C C . GLN B 1 119 ? -11.078 9.109 -0.543 1 96.94 119 GLN B C 1
ATOM 2110 O O . GLN B 1 119 ? -11.297 8.508 -1.598 1 96.94 119 GLN B O 1
ATOM 2115 N N . HIS B 1 120 ? -10.156 8.719 0.272 1 97.44 120 HIS B N 1
ATOM 2116 C CA . HIS B 1 120 ? -9.383 7.5 0.047 1 97.44 120 HIS B CA 1
ATOM 2117 C C . HIS B 1 120 ? -10.289 6.273 0.002 1 97.44 120 HIS B C 1
ATOM 2119 O O . HIS B 1 120 ? -10.047 5.352 -0.778 1 97.44 120 HIS B O 1
ATOM 2125 N N . SER B 1 121 ? -11.273 6.281 0.814 1 96.56 121 SER B N 1
ATOM 2126 C CA . SER B 1 121 ? -12.227 5.176 0.798 1 96.56 121 SER B CA 1
ATOM 2127 C C . SER B 1 121 ? -12.977 5.105 -0.53 1 96.56 121 SER B C 1
ATOM 2129 O O . SER B 1 121 ? -13.18 4.02 -1.076 1 96.56 121 SER B O 1
ATOM 2131 N N . PHE B 1 122 ? -13.312 6.258 -1.021 1 94.88 122 PHE B N 1
ATOM 2132 C CA . PHE B 1 122 ? -14 6.301 -2.309 1 94.88 122 PHE B CA 1
ATOM 2133 C C . PHE B 1 122 ? -13.078 5.82 -3.424 1 94.88 122 PHE B C 1
ATOM 2135 O O . PHE B 1 122 ? -13.5 5.078 -4.312 1 94.88 122 PHE B O 1
ATOM 2142 N N . MET B 1 123 ? -11.867 6.293 -3.391 1 96.38 123 MET B N 1
ATOM 2143 C CA . MET B 1 123 ? -10.891 5.832 -4.375 1 96.38 123 MET B CA 1
ATOM 2144 C C . MET B 1 123 ? -10.734 4.316 -4.32 1 96.38 123 MET B C 1
ATOM 2146 O O . MET B 1 123 ? -10.633 3.662 -5.359 1 96.38 123 MET B O 1
ATOM 2150 N N . MET B 1 124 ? -10.758 3.779 -3.143 1 97.38 124 MET B N 1
ATOM 2151 C CA . MET B 1 124 ? -10.633 2.336 -2.959 1 97.38 124 MET B CA 1
ATOM 2152 C C . MET B 1 124 ? -11.844 1.609 -3.545 1 97.38 124 MET B C 1
ATOM 2154 O O . MET B 1 124 ? -11.695 0.541 -4.141 1 97.38 124 MET B O 1
ATOM 2158 N N . PHE B 1 125 ? -12.953 2.221 -3.35 1 96.12 125 PHE B N 1
ATOM 2159 C CA . PHE B 1 125 ? -14.172 1.645 -3.912 1 96.12 125 PHE B CA 1
ATOM 2160 C C . PHE B 1 125 ? -14.078 1.558 -5.43 1 96.12 125 PHE B C 1
ATOM 2162 O O . PHE B 1 125 ? -14.445 0.54 -6.023 1 96.12 125 PHE B O 1
ATOM 2169 N N . GLN B 1 126 ? -13.57 2.543 -5.996 1 95.75 126 GLN B N 1
ATOM 2170 C CA . GLN B 1 126 ? -13.398 2.557 -7.445 1 95.75 126 GLN B CA 1
ATOM 2171 C C . GLN B 1 126 ? -12.367 1.518 -7.883 1 95.75 126 GLN B C 1
ATOM 2173 O O . GLN B 1 126 ? -12.562 0.836 -8.891 1 95.75 126 GLN B O 1
ATOM 2178 N N . ALA B 1 127 ? -11.312 1.449 -7.168 1 97.19 127 ALA B N 1
ATOM 2179 C CA . ALA B 1 127 ? -10.297 0.44 -7.457 1 97.19 127 ALA B CA 1
ATOM 2180 C C . ALA B 1 127 ? -10.875 -0.967 -7.348 1 97.19 127 ALA B C 1
ATOM 2182 O O . ALA B 1 127 ? -10.539 -1.848 -8.141 1 97.19 127 ALA B O 1
ATOM 2183 N N . ALA B 1 128 ? -11.719 -1.127 -6.328 1 97.81 128 ALA B N 1
ATOM 2184 C CA . ALA B 1 128 ? -12.359 -2.428 -6.145 1 97.81 128 ALA B CA 1
ATOM 2185 C C . ALA B 1 128 ? -13.18 -2.814 -7.367 1 97.81 128 ALA B C 1
ATOM 2187 O O . ALA B 1 128 ? -13.211 -3.982 -7.758 1 97.81 128 ALA B O 1
ATOM 2188 N N . ASP B 1 129 ? -13.828 -1.848 -7.891 1 97.94 129 ASP B N 1
ATOM 2189 C CA . ASP B 1 129 ? -14.609 -2.088 -9.094 1 97.94 129 ASP B CA 1
ATOM 2190 C C . ASP B 1 129 ? -13.719 -2.539 -10.25 1 97.94 129 ASP B C 1
ATOM 2192 O O . ASP B 1 129 ? -14.055 -3.492 -10.961 1 97.94 129 ASP B O 1
ATOM 2196 N N . GLU B 1 130 ? -12.641 -1.875 -10.453 1 97.69 130 GLU B N 1
ATOM 2197 C CA . GLU B 1 130 ? -11.672 -2.219 -11.492 1 97.69 130 GLU B CA 1
ATOM 2198 C C . GLU B 1 130 ? -11.117 -3.623 -11.289 1 97.69 130 GLU B C 1
ATOM 2200 O O . GLU B 1 130 ? -11.023 -4.402 -12.242 1 97.69 130 GLU B O 1
ATOM 2205 N N . VAL B 1 131 ? -10.766 -3.939 -10.109 1 98.44 131 VAL B N 1
ATOM 2206 C CA . VAL B 1 131 ? -10.219 -5.25 -9.773 1 98.44 131 VAL B CA 1
ATOM 2207 C C . VAL B 1 131 ? -11.25 -6.332 -10.07 1 98.44 131 VAL B C 1
ATOM 2209 O O . VAL B 1 131 ? -10.938 -7.344 -10.703 1 98.44 131 VAL B O 1
ATOM 2212 N N . ASN B 1 132 ? -12.445 -6.082 -9.633 1 98.38 132 ASN B N 1
ATOM 2213 C CA . ASN B 1 132 ? -13.508 -7.055 -9.859 1 98.38 132 ASN B CA 1
ATOM 2214 C C . ASN B 1 132 ? -13.719 -7.312 -11.352 1 98.38 132 ASN B C 1
ATOM 2216 O O . ASN B 1 132 ? -13.836 -8.461 -11.773 1 98.38 132 ASN B O 1
ATOM 2220 N N . GLU B 1 133 ? -13.773 -6.277 -12.094 1 98.19 133 GLU B N 1
ATOM 2221 C CA . GLU B 1 133 ? -13.969 -6.41 -13.539 1 98.19 133 GLU B CA 1
ATOM 2222 C C . GLU B 1 133 ? -12.875 -7.258 -14.164 1 98.19 133 GLU B C 1
ATOM 2224 O O . GLU B 1 133 ? -13.156 -8.172 -14.953 1 98.19 133 GLU B O 1
ATOM 2229 N N . TYR B 1 134 ? -11.688 -6.945 -13.852 1 98.31 134 TYR B N 1
ATOM 2230 C CA . TYR B 1 134 ? -10.547 -7.684 -14.391 1 98.31 134 TYR B CA 1
ATOM 2231 C C . TYR B 1 134 ? -10.602 -9.148 -13.984 1 98.31 134 TYR B C 1
ATOM 2233 O O . TYR B 1 134 ? -10.422 -10.039 -14.812 1 98.31 134 TYR B O 1
ATOM 2241 N N . MET B 1 135 ? -10.891 -9.414 -12.727 1 98.19 135 MET B N 1
ATOM 2242 C CA . MET B 1 135 ? -10.875 -10.773 -12.188 1 98.19 135 MET B CA 1
ATOM 2243 C C . MET B 1 135 ? -11.992 -11.617 -12.805 1 98.19 135 MET B C 1
ATOM 2245 O O . MET B 1 135 ? -11.789 -12.797 -13.102 1 98.19 135 MET B O 1
ATOM 2249 N N . GLN B 1 136 ? -13.102 -11.023 -13 1 97 136 GLN B N 1
ATOM 2250 C CA . GLN B 1 136 ? -14.203 -11.758 -13.625 1 97 136 GLN B CA 1
ATOM 2251 C C . GLN B 1 136 ? -13.82 -12.219 -15.031 1 97 136 GLN B C 1
ATOM 2253 O O . GLN B 1 136 ? -14.109 -13.352 -15.414 1 97 136 GLN B O 1
ATOM 2258 N N . LYS B 1 137 ? -13.203 -11.344 -15.727 1 97.25 137 LYS B N 1
ATOM 2259 C CA . LYS B 1 137 ? -12.742 -11.711 -17.062 1 97.25 137 LYS B CA 1
ATOM 2260 C C . LYS B 1 137 ? -11.703 -12.828 -16.984 1 97.25 137 LYS B C 1
ATOM 2262 O O . LYS B 1 137 ? -11.719 -13.75 -17.797 1 97.25 137 LYS B O 1
ATOM 2267 N N . LEU B 1 138 ? -10.859 -12.727 -16.047 1 97.38 138 LEU B N 1
ATOM 2268 C CA . LEU B 1 138 ? -9.828 -13.734 -15.852 1 97.38 138 LEU B CA 1
ATOM 2269 C C . LEU B 1 138 ? -10.445 -15.094 -15.555 1 97.38 138 LEU B C 1
ATOM 2271 O O . LEU B 1 138 ? -10 -16.109 -16.094 1 97.38 138 LEU B O 1
ATOM 2275 N N . TYR B 1 139 ? -11.484 -15.148 -14.781 1 96.38 139 TYR B N 1
ATOM 2276 C CA . TYR B 1 139 ? -12.133 -16.391 -14.398 1 96.38 139 TYR B CA 1
ATOM 2277 C C . TYR B 1 139 ? -12.734 -17.094 -15.609 1 96.38 139 TYR B C 1
ATOM 2279 O O . TYR B 1 139 ? -12.766 -18.328 -15.68 1 96.38 139 TYR B O 1
ATOM 2287 N N . THR B 1 140 ? -13.148 -16.328 -16.5 1 94.69 140 THR B N 1
ATOM 2288 C CA . THR B 1 140 ? -13.812 -16.875 -17.672 1 94.69 140 THR B CA 1
ATOM 2289 C C . THR B 1 140 ? -12.789 -17.406 -18.672 1 94.69 140 THR B C 1
ATOM 2291 O O . THR B 1 140 ? -13.086 -18.312 -19.453 1 94.69 140 THR B O 1
ATOM 2294 N N . GLN B 1 141 ? -11.617 -16.844 -18.594 1 92.12 141 GLN B N 1
ATOM 2295 C CA . GLN B 1 141 ? -10.594 -17.203 -19.562 1 92.12 141 GLN B CA 1
ATOM 2296 C C . GLN B 1 141 ? -9.844 -18.469 -19.141 1 92.12 141 GLN B C 1
ATOM 2298 O O . GLN B 1 141 ? -9.312 -19.188 -19.984 1 92.12 141 GLN B O 1
ATOM 2303 N N . VAL B 1 142 ? -9.664 -18.672 -17.938 1 84.75 142 VAL B N 1
ATOM 2304 C CA . VAL B 1 142 ? -8.859 -19.797 -17.453 1 84.75 142 VAL B CA 1
ATOM 2305 C C . VAL B 1 142 ? -9.734 -21.031 -17.297 1 84.75 142 VAL B C 1
ATOM 2307 O O . VAL B 1 142 ? -9.242 -22.109 -16.953 1 84.75 142 VAL B O 1
ATOM 2310 N N . GLN B 1 143 ? -11.039 -21.016 -17.734 1 69.19 143 GLN B N 1
ATOM 2311 C CA . GLN B 1 143 ? -11.883 -22.203 -17.766 1 69.19 143 GLN B CA 1
ATOM 2312 C C . GLN B 1 143 ? -11.469 -23.141 -18.891 1 69.19 143 GLN B C 1
ATOM 2314 O O . GLN B 1 143 ? -11 -22.688 -19.938 1 69.19 143 GLN B O 1
#

Sequence (286 aa):
MNFEEKVESFKALVAERNMTFKESETETHVTFLTRETTKSGAQPVMIIAFNKKTTDAELYAATVTHVPDYVEDLPILNALNEFNQEFKYFRCVLDSDRDVTLASTLDLDLGFSPEIILQHSFMMFQAADEVNEYMQKLYTQVQMNFEEKVESFKALVAERNMTFKESETETHVTFLTRETTKSGAQPVMIIAFNKKTTDAELYAATVTHVPDYVEDLPILNALNEFNQEFKYFRCVLDSDRDVTLASTLDLDLGFSPEIILQHSFMMFQAADEVNEYMQKLYTQVQ

Solvent-accessible surface area (backbone atoms only — not comparable to full-atom values): 15187 Å² total; per-residue (Å²): 132,55,72,68,55,50,55,51,50,36,51,52,51,37,54,73,68,72,52,75,60,53,73,48,74,58,98,53,32,43,33,36,36,37,72,52,73,37,94,72,64,26,57,22,41,35,34,42,32,40,40,72,86,52,63,37,39,40,36,33,36,36,52,26,40,73,63,57,87,88,56,64,62,57,70,53,46,51,51,32,37,51,47,39,66,68,41,62,67,44,35,50,32,71,47,96,86,38,24,34,29,39,35,32,49,47,63,40,82,42,28,78,45,57,66,56,56,53,48,52,51,52,53,47,52,53,49,40,27,53,50,32,48,54,48,55,53,49,59,66,64,75,104,130,55,73,68,55,50,54,50,49,34,50,52,50,37,52,74,68,71,52,78,60,54,73,48,74,59,98,52,33,44,34,37,34,38,73,53,72,39,93,72,64,25,57,22,40,35,35,41,32,40,40,72,86,52,61,37,38,40,38,34,35,36,51,26,41,72,61,56,88,86,56,64,64,56,68,53,46,51,50,33,37,52,46,39,65,68,41,63,67,44,35,51,31,70,48,95,86,37,24,35,30,39,37,33,50,45,63,41,80,41,28,79,44,55,66,57,55,52,48,51,50,51,54,46,52,52,50,39,26,53,50,33,51,53,49,56,55,49,60,65,63,75,103

Organism: NCBI:txid1345023